Protein AF-A0A3A0AKN2-F1 (afdb_monomer_lite)

Radius of gyration: 31.68 Å; chains: 1; bounding box: 83×64×98 Å

Secondary structure (DSSP, 8-state):
--SSHHHHHHHHHHHHHHHHHHHHHHHHHHHTT--S-HHHHHHHHHHHHTS---HHHHHHHHHHHHHTT----HHHHHHHHHHT-SPPPHHHHHTHHHHHHHHHHHHHTTS--SHHHHHHHHHHHHHHH-TTS-HHHHHHHHHHHHHTT----HHHHHHHHHHHTTTSTT--HHHHHHHHHHHHHHHHHHHHHHTS-------------PPPPP------PPP-------------------

Foldseek 3Di:
DPDVVVVVVVVVVVVVVVVVLQVLLQVLCVLLVNPDRSVVLQVLLCVLLVHNQDSLLLSLLSVLCSLLVHRDHSNVSSQLSNLQDDDADPLCVVVVSLLSNLLSLQVVVVHRSYNVRSCVLLVLLCVLLDPVADSVLLSLLQVLCSSVVHDRHSNLSNVLCNVCRVVSVPDDSVVSNVSSVVVVVVVVVVVVVVPDPPPPPPPPDDDDDDDDDDDDDDDDDDDDDDDDDDDDDDDDDDDDDD

Sequence (242 aa):
MTTSDKHDEQTGQDRTARDALYEQLSIDLLNAGVMTPAAQFVAQVRAAAGFRAAPRQIATVVQELTRSAQPINAEAVARIVEGLRGYTSSRQRRNAEQWLSLGSALALRGLDGSPAGQRAFIGQARSIAGQHVSDAVLLSIALALSDLGRALDPDVVGELGKRIGRQAVGLEQDAVTELARAELRVIGRERASAGKPTKRSSSSARRKKVKPPPGPNFSTRKWRPGGRRRRPLVPRRTEDET

pLDDT: mean 79.96, std 18.3, range [39.31, 97.25]

Structure (mmCIF, N/CA/C/O backbone):
data_AF-A0A3A0AKN2-F1
#
_entry.id   AF-A0A3A0AKN2-F1
#
loop_
_atom_site.group_PDB
_atom_site.id
_atom_site.type_symbol
_atom_site.label_atom_id
_atom_site.label_alt_id
_atom_site.label_comp_id
_atom_site.label_asym_id
_atom_site.label_entity_id
_atom_site.label_seq_id
_atom_site.pdbx_PDB_ins_code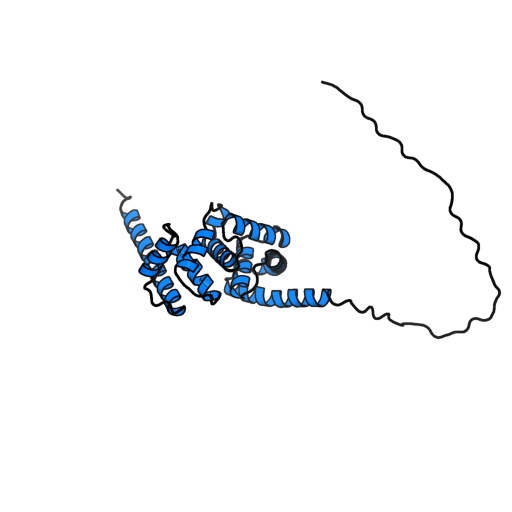
_atom_site.Cartn_x
_atom_site.Cartn_y
_atom_site.Cartn_z
_atom_site.occupancy
_atom_site.B_iso_or_equiv
_atom_site.auth_seq_id
_atom_site.auth_comp_id
_atom_site.auth_asym_id
_atom_site.auth_atom_id
_atom_site.pdbx_PDB_model_num
ATOM 1 N N . MET A 1 1 ? -1.776 36.461 -28.946 1.00 46.44 1 MET A N 1
ATOM 2 C CA . MET A 1 1 ? -0.544 35.645 -29.003 1.00 46.44 1 MET A CA 1
ATOM 3 C C . MET A 1 1 ? -0.056 35.415 -27.574 1.00 46.44 1 MET A C 1
ATOM 5 O O . MET A 1 1 ? 0.731 36.213 -27.104 1.00 46.44 1 MET A O 1
ATOM 9 N N . THR A 1 2 ? -0.575 34.411 -26.853 1.00 51.53 2 THR A N 1
ATOM 10 C CA . THR A 1 2 ? -0.151 34.074 -25.464 1.00 51.53 2 THR A CA 1
ATOM 11 C C . THR A 1 2 ? -0.490 32.616 -25.087 1.00 51.53 2 THR A C 1
ATOM 13 O O . THR A 1 2 ? -0.794 32.309 -23.937 1.00 51.53 2 THR A O 1
ATOM 16 N N . THR A 1 3 ? -0.482 31.690 -26.051 1.00 54.47 3 THR A N 1
ATOM 17 C CA . THR A 1 3 ? -0.766 30.259 -25.803 1.00 54.47 3 THR A CA 1
ATOM 18 C C . THR A 1 3 ? 0.438 29.334 -25.997 1.00 54.47 3 THR A C 1
ATOM 20 O O . THR A 1 3 ? 0.374 28.203 -25.531 1.00 54.47 3 THR A O 1
ATOM 23 N N . SER A 1 4 ? 1.539 29.788 -26.613 1.00 55.34 4 SER A N 1
ATOM 24 C CA . SER A 1 4 ? 2.730 28.944 -26.829 1.00 55.34 4 SER A CA 1
ATOM 25 C C . SER A 1 4 ? 3.597 28.755 -25.581 1.00 55.34 4 SER A C 1
ATOM 27 O O . SER A 1 4 ? 4.089 27.656 -25.376 1.00 55.34 4 SER A O 1
ATOM 29 N N . ASP A 1 5 ? 3.709 29.755 -24.702 1.00 55.88 5 ASP A N 1
ATOM 30 C CA . ASP A 1 5 ? 4.633 29.696 -23.549 1.00 55.88 5 ASP A CA 1
ATOM 31 C C . ASP A 1 5 ? 4.228 28.656 -22.485 1.00 55.88 5 ASP A C 1
ATOM 33 O O . ASP A 1 5 ? 5.061 27.977 -21.892 1.00 55.88 5 ASP A O 1
ATOM 37 N N . LYS A 1 6 ? 2.919 28.453 -22.279 1.00 55.53 6 LYS A N 1
ATOM 38 C CA . LYS A 1 6 ? 2.416 27.507 -21.264 1.00 55.53 6 LYS A CA 1
ATOM 39 C C . LYS A 1 6 ? 2.644 26.038 -21.633 1.00 55.53 6 LYS A C 1
ATOM 41 O O . LYS A 1 6 ? 2.695 25.192 -20.745 1.00 55.53 6 LYS A O 1
ATOM 46 N N . HIS A 1 7 ? 2.756 25.718 -22.923 1.00 55.94 7 HIS A N 1
ATOM 47 C CA . HIS A 1 7 ? 2.977 24.340 -23.371 1.00 55.94 7 HIS A CA 1
ATOM 48 C C . HIS A 1 7 ? 4.432 23.887 -23.173 1.00 55.94 7 HIS A C 1
ATOM 50 O O . HIS A 1 7 ? 4.668 22.714 -22.865 1.00 55.94 7 HIS A O 1
ATOM 56 N N . ASP A 1 8 ? 5.393 24.805 -23.270 1.00 58.19 8 ASP A N 1
ATOM 57 C CA . ASP A 1 8 ? 6.814 24.498 -23.087 1.00 58.19 8 ASP A CA 1
ATOM 58 C C . ASP A 1 8 ? 7.192 24.387 -21.596 1.00 58.19 8 ASP A C 1
ATOM 60 O O . ASP A 1 8 ? 7.926 23.474 -21.210 1.00 58.19 8 ASP A O 1
ATOM 64 N N . GLU A 1 9 ? 6.597 25.201 -20.715 1.00 60.88 9 GLU A N 1
ATOM 65 C CA . GLU A 1 9 ? 6.775 25.048 -19.259 1.00 60.88 9 GLU A CA 1
ATOM 66 C C . GLU A 1 9 ? 6.202 23.725 -18.731 1.00 60.88 9 GLU A C 1
ATOM 68 O O . GLU A 1 9 ? 6.835 23.035 -17.926 1.00 60.88 9 GLU A O 1
ATOM 73 N N . GLN A 1 10 ? 5.019 23.328 -19.208 1.00 60.56 10 GLN A N 1
ATOM 74 C CA . GLN A 1 10 ? 4.350 22.118 -18.731 1.00 60.56 10 GLN A CA 1
ATOM 75 C C . GLN A 1 10 ? 5.061 20.839 -19.203 1.00 60.56 10 GLN A C 1
ATOM 77 O O . GLN A 1 10 ? 5.167 19.868 -18.453 1.00 60.56 10 GLN A O 1
ATOM 82 N N . THR A 1 11 ? 5.643 20.853 -20.407 1.00 65.44 11 THR A N 1
ATOM 83 C CA . THR A 1 11 ? 6.472 19.740 -20.898 1.00 65.44 11 THR A CA 1
ATOM 84 C C . THR A 1 11 ? 7.830 19.651 -20.198 1.00 65.44 11 THR A C 1
ATOM 86 O O . THR A 1 11 ? 8.354 18.544 -20.043 1.00 65.44 11 THR A O 1
ATOM 89 N N . GLY A 1 12 ? 8.387 20.770 -19.726 1.00 66.38 12 GLY A N 1
ATOM 90 C CA . GLY A 1 12 ? 9.572 20.789 -18.864 1.00 66.38 12 GLY A CA 1
ATOM 91 C C . GLY A 1 12 ? 9.314 20.172 -17.484 1.00 66.38 12 GLY A C 1
ATOM 92 O O . GLY A 1 12 ? 10.079 19.313 -17.043 1.00 66.38 12 GLY A O 1
ATOM 93 N N . GLN A 1 13 ? 8.203 20.541 -16.838 1.00 68.19 13 GLN A N 1
ATOM 94 C CA . GLN A 1 13 ? 7.800 20.010 -15.525 1.00 68.19 13 GLN A CA 1
ATOM 95 C C . GLN A 1 13 ? 7.470 18.509 -15.557 1.00 68.19 13 GLN A C 1
ATOM 97 O O . GLN A 1 13 ? 7.831 17.761 -14.648 1.00 68.19 13 GLN A O 1
ATOM 102 N N . ASP A 1 14 ? 6.828 18.034 -16.626 1.00 74.06 14 ASP A N 1
ATOM 103 C CA . ASP A 1 14 ? 6.522 16.609 -16.781 1.00 74.06 14 ASP A CA 1
ATOM 104 C C . ASP A 1 14 ? 7.783 15.757 -16.996 1.00 74.06 14 ASP A C 1
ATOM 106 O O . ASP A 1 14 ? 7.827 14.592 -16.584 1.00 74.06 14 ASP A O 1
ATOM 110 N N . ARG A 1 15 ? 8.825 16.323 -17.622 1.00 78.00 15 ARG A N 1
ATOM 111 C CA . ARG A 1 15 ? 10.126 15.655 -17.781 1.00 78.00 15 ARG A CA 1
ATOM 112 C C . ARG A 1 15 ? 10.862 15.555 -16.453 1.00 78.00 15 ARG A C 1
ATOM 114 O O . ARG A 1 15 ? 11.238 14.450 -16.082 1.00 78.00 15 ARG A O 1
ATOM 121 N N . THR A 1 16 ? 10.973 16.647 -15.699 1.00 83.56 16 THR A N 1
ATOM 122 C CA . THR A 1 16 ? 11.652 16.628 -14.392 1.00 83.56 16 THR A CA 1
ATOM 123 C C . THR A 1 16 ? 10.964 15.688 -13.403 1.00 83.56 16 THR A C 1
ATOM 125 O O . THR A 1 16 ? 11.632 14.892 -12.747 1.00 83.56 16 THR A O 1
ATOM 128 N N . ALA A 1 17 ? 9.628 15.685 -13.354 1.00 82.81 17 ALA A N 1
ATOM 129 C CA . ALA A 1 17 ? 8.871 14.759 -12.510 1.00 82.81 17 ALA A CA 1
ATOM 130 C C . ALA A 1 17 ? 9.050 13.290 -12.930 1.00 82.81 17 ALA A C 1
ATOM 132 O O . ALA A 1 17 ? 9.028 12.382 -12.095 1.00 82.81 17 ALA A O 1
ATOM 133 N N . ARG A 1 18 ? 9.202 13.033 -14.233 1.00 84.94 18 ARG A N 1
ATOM 134 C CA . ARG A 1 18 ? 9.475 11.693 -14.751 1.00 84.94 18 ARG A CA 1
ATOM 135 C C . ARG A 1 18 ? 10.894 11.248 -14.416 1.00 84.94 18 ARG A C 1
ATOM 137 O O . ARG A 1 18 ? 11.056 10.105 -14.002 1.00 84.94 18 ARG A O 1
ATOM 144 N N . ASP A 1 19 ? 11.883 12.111 -14.584 1.00 88.69 19 ASP A N 1
ATOM 145 C CA . ASP A 1 19 ? 13.284 11.785 -14.320 1.00 88.69 19 ASP A CA 1
ATOM 146 C C . ASP A 1 19 ? 13.504 11.508 -12.830 1.00 88.69 19 ASP A C 1
ATOM 148 O O . ASP A 1 19 ? 14.040 10.453 -12.493 1.00 88.69 19 ASP A O 1
ATOM 152 N N . ALA A 1 20 ? 12.935 12.338 -11.949 1.00 90.06 20 ALA A N 1
ATOM 153 C CA . ALA A 1 20 ? 12.931 12.104 -10.503 1.00 90.06 20 ALA A CA 1
ATOM 154 C C . ALA A 1 20 ? 12.294 10.754 -10.124 1.00 90.06 20 ALA A C 1
ATOM 156 O O . ALA A 1 20 ? 12.766 10.055 -9.230 1.00 90.06 20 ALA A O 1
ATOM 157 N N . LEU A 1 21 ? 11.237 10.337 -10.832 1.00 91.00 21 LEU A N 1
ATOM 158 C CA . LEU A 1 21 ? 10.614 9.032 -10.608 1.00 91.00 21 LEU A CA 1
ATOM 159 C C . LEU A 1 21 ? 11.540 7.878 -10.998 1.00 91.00 21 LEU A C 1
ATOM 161 O O . LEU A 1 21 ? 11.619 6.894 -10.265 1.00 91.00 21 LEU A O 1
ATOM 165 N N . TYR A 1 22 ? 12.209 7.958 -12.151 1.00 92.75 22 TYR A N 1
ATOM 166 C CA . TYR A 1 22 ? 13.149 6.913 -12.571 1.00 92.75 22 TYR A CA 1
ATOM 167 C C . TYR A 1 22 ? 14.402 6.884 -11.694 1.00 92.75 22 TYR A C 1
ATOM 169 O O . TYR A 1 22 ? 14.934 5.800 -11.458 1.00 92.75 22 TYR A O 1
ATOM 177 N N . GLU A 1 23 ? 14.848 8.033 -11.195 1.00 93.12 23 GLU A N 1
ATOM 178 C CA . GLU A 1 23 ? 15.924 8.132 -10.212 1.00 93.12 23 GLU A CA 1
ATOM 179 C C . GLU A 1 23 ? 15.532 7.432 -8.907 1.00 93.12 23 GLU A C 1
ATOM 181 O O . GLU A 1 23 ? 16.210 6.490 -8.498 1.00 93.12 23 GLU A O 1
ATOM 186 N N . GLN A 1 24 ? 14.379 7.782 -8.324 1.00 91.81 24 GLN A N 1
ATOM 187 C CA . GLN A 1 24 ? 13.881 7.130 -7.111 1.00 91.81 24 GLN A CA 1
ATOM 188 C C . GLN A 1 24 ? 13.688 5.624 -7.312 1.00 91.81 24 GLN A C 1
ATOM 190 O O . GLN A 1 24 ? 14.119 4.827 -6.484 1.00 91.81 24 GLN A O 1
ATOM 195 N N . LEU A 1 25 ? 13.100 5.212 -8.440 1.00 92.94 25 LEU A N 1
ATOM 196 C CA . LEU A 1 25 ? 12.937 3.797 -8.768 1.00 92.94 25 LEU A CA 1
ATOM 197 C C . LEU A 1 25 ? 14.291 3.085 -8.890 1.00 92.94 25 LEU A C 1
ATOM 199 O O . LEU A 1 25 ? 14.406 1.931 -8.494 1.00 92.94 25 LEU A O 1
ATOM 203 N N . SER A 1 26 ? 15.316 3.752 -9.423 1.00 93.69 26 SER A N 1
ATOM 204 C CA . SER A 1 26 ? 16.667 3.185 -9.497 1.00 93.69 26 SER A CA 1
ATOM 205 C C . SER A 1 26 ? 17.251 2.975 -8.101 1.00 93.69 26 SER A C 1
ATOM 207 O O . SER A 1 26 ? 17.797 1.908 -7.837 1.00 93.69 26 SER A O 1
ATOM 209 N N . ILE A 1 27 ? 17.088 3.948 -7.198 1.00 92.44 27 ILE A N 1
ATOM 210 C CA . ILE A 1 27 ? 17.511 3.836 -5.794 1.00 92.44 27 ILE A CA 1
ATOM 211 C C . ILE A 1 27 ? 16.784 2.670 -5.110 1.00 92.44 27 ILE A C 1
ATOM 213 O O . ILE A 1 27 ? 17.428 1.822 -4.494 1.00 92.44 27 ILE A O 1
ATOM 217 N N . ASP A 1 28 ? 15.461 2.582 -5.264 1.00 90.44 28 ASP A N 1
ATOM 218 C CA . ASP A 1 28 ? 14.641 1.532 -4.653 1.00 90.44 28 ASP A CA 1
ATOM 219 C C . ASP A 1 28 ? 15.038 0.132 -5.162 1.00 90.44 28 ASP A C 1
ATOM 221 O O . ASP A 1 28 ? 15.156 -0.806 -4.372 1.00 90.44 28 ASP A O 1
ATOM 225 N N . LEU A 1 29 ? 15.302 -0.010 -6.467 1.00 93.38 29 LEU A N 1
ATOM 226 C CA . LEU A 1 29 ? 15.768 -1.262 -7.072 1.00 93.38 29 LEU A CA 1
ATOM 227 C C . LEU A 1 29 ? 17.162 -1.658 -6.573 1.00 93.38 29 LEU A C 1
ATOM 229 O O . LEU A 1 29 ? 17.365 -2.817 -6.211 1.00 93.38 29 LEU A O 1
ATOM 233 N N . LEU A 1 30 ? 18.102 -0.712 -6.500 1.00 92.31 30 LEU A N 1
ATOM 234 C CA . LEU A 1 30 ? 19.450 -0.967 -5.986 1.00 92.31 30 LEU A CA 1
ATOM 235 C C . LEU A 1 30 ? 19.424 -1.386 -4.513 1.00 92.31 30 LEU A C 1
ATOM 237 O O . LEU A 1 30 ? 20.076 -2.365 -4.151 1.00 92.31 30 LEU A O 1
ATOM 241 N N . ASN A 1 31 ? 18.623 -0.708 -3.687 1.00 89.25 31 ASN A N 1
ATOM 242 C CA . ASN A 1 31 ? 18.423 -1.062 -2.279 1.00 89.25 31 ASN A CA 1
ATOM 243 C C . ASN A 1 31 ? 17.812 -2.460 -2.114 1.00 89.25 31 ASN A C 1
ATOM 245 O O . ASN A 1 31 ? 18.107 -3.156 -1.145 1.00 89.25 31 ASN A O 1
ATOM 249 N N . ALA A 1 32 ? 16.997 -2.894 -3.077 1.00 86.81 32 ALA A N 1
ATOM 250 C CA . ALA A 1 32 ? 16.444 -4.242 -3.135 1.00 86.81 32 ALA A CA 1
ATOM 251 C C . ALA A 1 32 ? 17.387 -5.283 -3.778 1.00 86.81 32 ALA A C 1
ATOM 253 O O . ALA A 1 32 ? 16.993 -6.435 -3.963 1.00 86.81 32 ALA A O 1
ATOM 254 N N . GLY A 1 33 ? 18.619 -4.905 -4.141 1.00 89.75 33 GLY A N 1
ATOM 255 C CA . GLY A 1 33 ? 19.603 -5.792 -4.770 1.00 89.75 33 GLY A CA 1
ATOM 256 C C . GLY A 1 33 ? 19.370 -6.054 -6.263 1.00 89.75 33 GLY A C 1
ATOM 257 O O . GLY A 1 33 ? 20.022 -6.919 -6.849 1.00 89.75 33 GLY A O 1
ATOM 258 N N . VAL A 1 34 ? 18.467 -5.314 -6.910 1.00 91.38 34 VAL A N 1
ATOM 259 C CA . VAL A 1 34 ? 18.187 -5.418 -8.345 1.00 91.38 34 VAL A CA 1
ATOM 260 C C . VAL A 1 34 ? 19.118 -4.481 -9.115 1.00 91.38 34 VAL A C 1
ATOM 262 O O . VAL A 1 34 ? 18.938 -3.269 -9.130 1.00 91.38 34 VAL A O 1
ATOM 265 N N . MET A 1 35 ? 20.104 -5.048 -9.813 1.00 91.88 35 MET A N 1
ATOM 266 C CA . MET A 1 35 ? 21.115 -4.288 -10.574 1.00 91.88 35 MET A CA 1
ATOM 267 C C . MET A 1 35 ? 20.638 -3.826 -11.965 1.00 91.88 35 MET A C 1
ATOM 269 O O . MET A 1 35 ? 21.419 -3.314 -12.765 1.00 91.88 35 MET A O 1
ATOM 273 N N . THR A 1 36 ? 19.364 -4.045 -12.297 1.00 92.31 36 THR A N 1
ATOM 274 C CA . THR A 1 36 ? 18.808 -3.668 -13.603 1.00 92.31 36 THR A CA 1
ATOM 275 C C . THR A 1 36 ? 18.480 -2.172 -13.617 1.00 92.31 36 THR A C 1
ATOM 277 O O . THR A 1 36 ? 17.771 -1.716 -12.720 1.00 92.31 36 THR A O 1
ATOM 280 N N . PRO A 1 37 ? 18.904 -1.404 -14.638 1.00 94.62 37 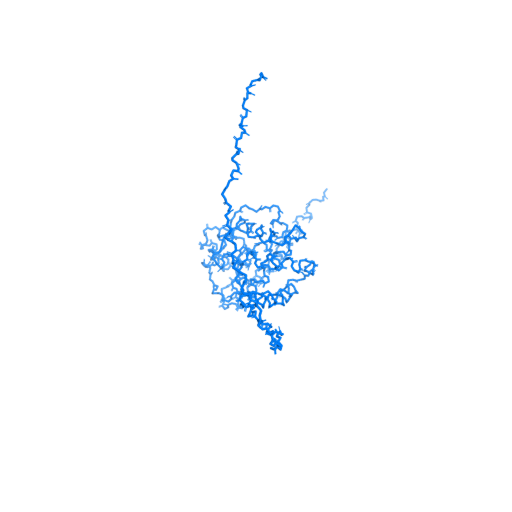PRO A N 1
ATOM 281 C CA . PRO A 1 37 ? 18.516 -0.002 -14.775 1.00 94.62 37 PRO A CA 1
ATOM 282 C C . PRO A 1 37 ? 16.991 0.176 -14.764 1.00 94.62 37 PRO A C 1
ATOM 284 O O . PRO A 1 37 ? 16.272 -0.585 -15.418 1.00 94.62 37 PRO A O 1
ATOM 287 N N . ALA A 1 38 ? 16.478 1.215 -14.096 1.00 94.31 38 ALA A N 1
ATOM 288 C CA . ALA A 1 38 ? 15.034 1.399 -13.905 1.00 94.31 38 ALA A CA 1
ATOM 289 C C . ALA A 1 38 ? 14.231 1.419 -15.217 1.00 94.31 38 ALA A C 1
ATOM 291 O O . ALA A 1 38 ? 13.149 0.836 -15.297 1.00 94.31 38 ALA A O 1
ATOM 292 N N . ALA A 1 39 ? 14.763 2.034 -16.279 1.00 94.06 39 ALA A N 1
ATOM 293 C CA . ALA A 1 39 ? 14.117 2.040 -17.593 1.00 94.06 39 ALA A CA 1
ATOM 294 C C . ALA A 1 39 ? 13.961 0.625 -18.182 1.00 94.06 39 ALA A C 1
ATOM 296 O O . ALA A 1 39 ? 12.905 0.293 -18.729 1.00 94.06 39 ALA A O 1
ATOM 297 N N . GLN A 1 40 ? 14.987 -0.215 -18.033 1.00 96.19 40 GLN A N 1
ATOM 298 C CA . GLN A 1 40 ? 14.970 -1.603 -18.488 1.00 96.19 40 GLN A CA 1
ATOM 299 C C . GLN A 1 40 ? 14.029 -2.450 -17.627 1.00 96.19 40 GLN A C 1
ATOM 301 O O . GLN A 1 40 ? 13.242 -3.222 -18.172 1.00 96.19 40 GLN A O 1
ATOM 306 N N . PHE A 1 41 ? 14.029 -2.250 -16.308 1.00 96.44 41 PHE A N 1
ATOM 307 C CA . PHE A 1 41 ? 13.103 -2.930 -15.404 1.00 96.44 41 PHE A CA 1
ATOM 308 C C . PHE A 1 41 ? 11.639 -2.601 -15.736 1.00 96.44 41 PHE A C 1
ATOM 310 O O . PHE A 1 41 ? 10.810 -3.496 -15.882 1.00 96.44 41 PHE A O 1
ATOM 317 N N . VAL A 1 42 ? 11.314 -1.324 -15.969 1.00 95.88 42 VAL A N 1
ATOM 318 C CA . VAL A 1 42 ? 9.972 -0.902 -16.411 1.00 95.88 42 VAL A CA 1
ATOM 319 C C . VAL A 1 42 ? 9.577 -1.566 -17.734 1.00 95.88 42 VAL A C 1
ATOM 321 O O . VAL A 1 42 ? 8.416 -1.944 -17.906 1.00 95.88 42 VAL A O 1
ATOM 324 N N . ALA A 1 43 ? 10.512 -1.716 -18.676 1.00 95.94 43 ALA A N 1
ATOM 325 C CA . ALA A 1 43 ? 10.251 -2.414 -19.932 1.00 95.94 43 ALA A CA 1
ATOM 326 C C . ALA A 1 43 ? 9.965 -3.909 -19.709 1.00 95.94 43 ALA A C 1
ATOM 328 O O . ALA A 1 43 ? 9.000 -4.425 -20.271 1.00 95.94 43 ALA A O 1
ATOM 329 N N . GLN A 1 44 ? 10.733 -4.575 -18.842 1.00 97.25 44 GLN A N 1
ATOM 330 C CA . GLN A 1 44 ? 10.511 -5.976 -18.468 1.00 97.25 44 GLN A CA 1
ATOM 331 C C . GLN A 1 44 ? 9.150 -6.178 -17.795 1.00 97.25 44 GLN A C 1
ATOM 333 O O . GLN A 1 44 ? 8.416 -7.087 -18.171 1.00 97.25 44 GLN A O 1
ATOM 338 N N . VAL A 1 45 ? 8.767 -5.299 -16.863 1.00 96.94 45 VAL A N 1
ATOM 339 C CA . VAL A 1 45 ? 7.449 -5.351 -16.208 1.00 96.94 45 VAL A CA 1
ATOM 340 C C . VAL A 1 45 ? 6.323 -5.212 -17.230 1.00 96.94 45 VAL A C 1
ATOM 342 O O . VAL A 1 45 ? 5.354 -5.960 -17.183 1.00 96.94 45 VAL A O 1
ATOM 345 N N . ARG A 1 46 ? 6.440 -4.283 -18.187 1.00 96.56 46 ARG A N 1
ATOM 346 C CA . ARG A 1 46 ? 5.433 -4.111 -19.250 1.00 96.56 46 ARG A CA 1
ATOM 347 C C . ARG A 1 46 ? 5.339 -5.321 -20.170 1.00 96.56 46 ARG A C 1
ATOM 349 O O . ARG A 1 46 ? 4.234 -5.684 -20.563 1.00 96.56 46 ARG A O 1
ATOM 356 N N . ALA A 1 47 ? 6.478 -5.919 -20.510 1.00 96.62 47 ALA A N 1
ATOM 357 C CA . ALA A 1 47 ? 6.521 -7.137 -21.307 1.00 96.62 47 ALA A CA 1
ATOM 358 C C . ALA A 1 47 ? 5.838 -8.298 -20.570 1.00 96.62 47 ALA A C 1
ATOM 360 O O . ALA A 1 47 ? 4.968 -8.943 -21.144 1.00 96.62 47 ALA A O 1
ATOM 361 N N . ALA A 1 48 ? 6.157 -8.498 -19.288 1.00 96.75 48 ALA A N 1
ATOM 362 C CA . ALA A 1 48 ? 5.552 -9.536 -18.455 1.00 96.75 48 ALA A CA 1
ATOM 363 C C . ALA A 1 48 ? 4.047 -9.312 -18.222 1.00 96.75 48 ALA A C 1
ATOM 365 O O . ALA A 1 48 ? 3.273 -10.261 -18.230 1.00 96.75 48 ALA A O 1
ATOM 366 N N . ALA A 1 49 ? 3.621 -8.059 -18.050 1.00 93.62 49 ALA A N 1
ATOM 367 C CA . ALA A 1 49 ? 2.219 -7.712 -17.832 1.00 93.62 49 ALA A CA 1
ATOM 368 C C . ALA A 1 49 ? 1.364 -7.789 -19.111 1.00 93.62 49 ALA A C 1
ATOM 370 O O . ALA A 1 49 ? 0.140 -7.813 -19.029 1.00 93.62 49 ALA A O 1
ATOM 371 N N . GLY A 1 50 ? 1.974 -7.744 -20.300 1.00 94.88 50 GLY A N 1
ATOM 372 C CA . GLY A 1 50 ? 1.250 -7.693 -21.575 1.00 94.88 50 GLY A CA 1
ATOM 373 C C . GLY A 1 50 ? 0.531 -6.362 -21.848 1.00 94.88 50 GLY A C 1
ATOM 374 O O . GLY A 1 50 ? -0.266 -6.265 -22.780 1.00 94.88 50 GLY A O 1
ATOM 375 N N . PHE A 1 51 ? 0.791 -5.314 -21.059 1.00 92.88 51 PHE A N 1
ATOM 376 C CA . PHE A 1 51 ? 0.233 -3.976 -21.270 1.00 92.88 51 PHE A CA 1
ATOM 377 C C . PHE A 1 51 ? 1.174 -2.866 -20.794 1.00 92.88 51 PHE A C 1
ATOM 379 O O . PHE A 1 51 ? 2.137 -3.065 -20.051 1.00 92.88 51 PHE A O 1
ATOM 386 N N . ARG A 1 52 ? 0.873 -1.631 -21.207 1.00 93.31 52 ARG A N 1
ATOM 387 C CA . ARG A 1 52 ? 1.671 -0.450 -20.863 1.00 93.31 52 ARG A CA 1
ATOM 388 C C . ARG A 1 52 ? 1.348 0.069 -19.457 1.00 93.31 52 ARG A C 1
ATOM 390 O O . ARG A 1 52 ? 0.670 1.080 -19.306 1.00 93.31 52 ARG A O 1
ATOM 397 N N . ALA A 1 53 ? 1.874 -0.600 -18.434 1.00 91.12 53 ALA A N 1
ATOM 398 C CA . ALA A 1 53 ? 1.828 -0.127 -17.051 1.00 91.12 53 ALA A CA 1
ATOM 399 C C . ALA A 1 53 ? 2.472 1.267 -16.889 1.00 91.12 53 ALA A C 1
ATOM 401 O O . ALA A 1 53 ? 3.515 1.576 -17.497 1.00 91.12 53 ALA A O 1
ATOM 402 N N . ALA A 1 54 ? 1.852 2.117 -16.065 1.00 90.31 54 ALA A N 1
ATOM 403 C CA . ALA A 1 54 ? 2.375 3.446 -15.770 1.00 90.31 54 ALA A CA 1
ATOM 404 C C . ALA A 1 54 ? 3.603 3.341 -14.843 1.00 90.31 54 ALA A C 1
ATOM 406 O O . ALA A 1 54 ? 3.543 2.599 -13.864 1.00 90.31 54 ALA A O 1
ATOM 407 N N . PRO A 1 55 ? 4.695 4.100 -15.078 1.00 90.88 55 PRO A N 1
ATOM 408 C CA . PRO A 1 55 ? 5.886 4.043 -14.222 1.00 90.88 55 PRO A CA 1
ATOM 409 C C . PRO A 1 55 ? 5.584 4.312 -12.743 1.00 90.88 55 PRO A C 1
ATOM 411 O O . PRO A 1 55 ? 6.139 3.644 -11.884 1.00 90.88 55 PRO A O 1
ATOM 414 N N . ARG A 1 56 ? 4.637 5.218 -12.454 1.00 91.06 56 ARG A N 1
ATOM 415 C CA . ARG A 1 56 ? 4.153 5.488 -11.089 1.00 91.06 56 ARG A CA 1
ATOM 416 C C . ARG A 1 56 ? 3.583 4.242 -10.410 1.00 91.06 56 ARG A C 1
ATOM 418 O O . ARG A 1 56 ? 3.914 3.980 -9.267 1.00 91.06 56 ARG A O 1
ATOM 425 N N . GLN A 1 57 ? 2.791 3.442 -11.128 1.00 92.50 57 GLN A N 1
ATOM 426 C CA . GLN A 1 57 ? 2.240 2.189 -10.596 1.00 92.50 57 GLN A CA 1
ATOM 427 C C . GLN A 1 57 ? 3.338 1.182 -10.269 1.00 92.50 57 GLN A C 1
ATOM 429 O O . GLN A 1 57 ? 3.313 0.567 -9.210 1.00 92.50 57 GLN A O 1
ATOM 434 N N . ILE A 1 58 ? 4.317 1.057 -11.164 1.00 94.75 58 ILE A N 1
ATOM 435 C CA . ILE A 1 58 ? 5.467 0.169 -10.978 1.00 94.75 58 ILE A CA 1
ATOM 436 C C . ILE A 1 58 ? 6.273 0.602 -9.751 1.00 94.75 58 ILE A C 1
ATOM 438 O O . ILE A 1 58 ? 6.568 -0.234 -8.905 1.00 94.75 58 ILE A O 1
ATOM 442 N N . ALA A 1 59 ? 6.571 1.898 -9.625 1.00 93.69 59 ALA A N 1
ATOM 443 C CA . ALA A 1 59 ? 7.315 2.439 -8.492 1.00 93.69 59 ALA A CA 1
ATOM 444 C C . ALA A 1 59 ? 6.608 2.172 -7.157 1.00 93.69 59 ALA A C 1
ATOM 446 O O . ALA A 1 59 ? 7.229 1.651 -6.237 1.00 93.69 59 ALA A O 1
ATOM 447 N N . THR A 1 60 ? 5.298 2.420 -7.068 1.00 93.06 60 THR A N 1
ATOM 448 C CA . THR A 1 60 ? 4.533 2.128 -5.846 1.00 93.06 60 THR A CA 1
ATOM 449 C C . THR A 1 60 ? 4.562 0.642 -5.481 1.00 93.06 60 THR A C 1
ATOM 451 O O . THR A 1 60 ? 4.707 0.302 -4.312 1.00 93.06 60 THR A O 1
ATOM 454 N N . VAL A 1 61 ? 4.451 -0.261 -6.460 1.00 95.12 61 VAL A N 1
ATOM 455 C CA . VAL A 1 61 ? 4.528 -1.709 -6.198 1.00 95.12 61 VAL A CA 1
ATOM 456 C C . VAL A 1 61 ? 5.923 -2.122 -5.729 1.00 95.12 61 VAL A C 1
ATOM 458 O O . VAL A 1 61 ? 6.034 -2.906 -4.790 1.00 95.12 61 VAL A O 1
ATOM 461 N N . VAL A 1 62 ? 6.979 -1.588 -6.349 1.00 94.81 62 VAL A N 1
ATOM 462 C CA . VAL A 1 62 ? 8.367 -1.837 -5.930 1.00 94.81 62 VAL A CA 1
ATOM 463 C C . VAL A 1 62 ? 8.580 -1.373 -4.492 1.00 94.81 62 VAL A C 1
ATOM 465 O O . VAL A 1 62 ? 9.094 -2.143 -3.692 1.00 94.81 62 VAL A O 1
ATOM 468 N N . GLN A 1 63 ? 8.106 -0.181 -4.126 1.00 91.25 63 GLN A N 1
ATOM 469 C CA . GLN A 1 63 ? 8.206 0.322 -2.754 1.00 91.25 63 GLN A CA 1
ATOM 470 C C . GLN A 1 63 ? 7.513 -0.594 -1.740 1.00 91.25 63 GLN A C 1
ATOM 472 O O . GLN A 1 63 ? 8.096 -0.911 -0.705 1.00 91.25 63 GLN A O 1
ATOM 477 N N . GLU A 1 64 ? 6.301 -1.069 -2.034 1.00 90.50 64 GLU A N 1
ATOM 478 C CA . GLU A 1 64 ? 5.587 -1.984 -1.134 1.00 90.50 64 GLU A CA 1
ATOM 479 C C . GLU A 1 64 ? 6.259 -3.368 -1.041 1.00 90.50 64 GLU A C 1
ATOM 481 O O . GLU A 1 64 ? 6.299 -3.968 0.037 1.00 90.50 64 GLU A O 1
ATOM 486 N N . LEU A 1 65 ? 6.850 -3.873 -2.131 1.00 91.50 65 LEU A N 1
ATOM 487 C CA . LEU A 1 65 ? 7.667 -5.093 -2.100 1.00 91.50 65 LEU A CA 1
ATOM 488 C C . LEU A 1 65 ? 8.923 -4.910 -1.237 1.00 91.50 65 LEU A C 1
ATOM 490 O O . LEU A 1 65 ? 9.208 -5.763 -0.396 1.00 91.50 65 LEU A O 1
ATOM 494 N N . THR A 1 66 ? 9.626 -3.782 -1.384 1.00 90.12 66 THR A N 1
ATOM 495 C CA . THR A 1 66 ? 10.798 -3.442 -0.565 1.00 90.12 66 THR A CA 1
ATOM 496 C C . THR A 1 66 ? 10.428 -3.379 0.916 1.00 90.12 66 THR A C 1
ATOM 498 O O . THR A 1 66 ? 11.084 -4.013 1.740 1.00 90.12 66 THR A O 1
ATOM 501 N N . ARG A 1 67 ? 9.341 -2.678 1.271 1.00 85.75 67 ARG A N 1
ATOM 502 C CA . ARG A 1 67 ? 8.876 -2.568 2.668 1.00 85.75 67 ARG A CA 1
ATOM 503 C C . ARG A 1 67 ? 8.465 -3.909 3.265 1.00 85.75 67 ARG A C 1
ATOM 505 O O . ARG A 1 67 ? 8.712 -4.158 4.440 1.00 85.75 67 ARG A O 1
ATOM 512 N N . SER A 1 68 ? 7.853 -4.777 2.464 1.00 84.88 68 SER A N 1
ATOM 513 C CA . SER A 1 68 ? 7.450 -6.121 2.894 1.00 84.88 68 SER A CA 1
ATOM 514 C C . SER A 1 68 ? 8.581 -7.156 2.838 1.00 84.88 68 SER A C 1
ATOM 516 O O . SER A 1 68 ? 8.333 -8.326 3.131 1.00 84.88 68 SER A O 1
ATOM 518 N N . ALA A 1 69 ? 9.807 -6.738 2.492 1.00 86.69 69 ALA A N 1
ATOM 519 C CA . ALA A 1 69 ? 10.976 -7.599 2.308 1.00 86.69 69 ALA A CA 1
ATOM 520 C C . ALA A 1 69 ? 10.705 -8.790 1.366 1.00 86.69 69 ALA A C 1
ATOM 522 O O . ALA A 1 69 ? 11.240 -9.886 1.549 1.00 86.69 69 ALA A O 1
ATOM 523 N N . GLN A 1 70 ? 9.846 -8.583 0.364 1.00 87.50 70 GLN A N 1
ATOM 524 C CA . GLN A 1 70 ? 9.534 -9.585 -0.647 1.00 87.50 70 GLN A CA 1
ATOM 525 C C . GLN A 1 70 ? 10.475 -9.465 -1.852 1.00 87.50 70 GLN A C 1
ATOM 527 O O . GLN A 1 70 ? 10.934 -8.369 -2.181 1.00 87.50 70 GLN A O 1
ATOM 532 N N . PRO A 1 71 ? 10.767 -10.583 -2.541 1.00 88.12 71 PRO A N 1
ATOM 533 C CA . PRO A 1 71 ? 11.661 -10.571 -3.690 1.00 88.12 71 PRO A CA 1
ATOM 534 C C . PRO A 1 71 ? 11.095 -9.710 -4.824 1.00 88.12 71 PRO A C 1
ATOM 536 O O . PRO A 1 71 ? 9.946 -9.877 -5.241 1.00 88.12 71 PRO A O 1
ATOM 539 N N . ILE A 1 72 ? 11.934 -8.823 -5.360 1.00 93.50 72 ILE A N 1
ATOM 540 C CA . ILE A 1 72 ? 11.564 -7.920 -6.451 1.00 93.50 72 ILE A CA 1
ATOM 541 C C . ILE A 1 72 ? 12.013 -8.516 -7.779 1.00 93.50 72 ILE A C 1
ATOM 543 O O . ILE A 1 72 ? 13.202 -8.637 -8.061 1.00 93.50 72 ILE A O 1
ATOM 547 N N . ASN A 1 73 ? 11.044 -8.872 -8.618 1.00 94.19 73 ASN A N 1
ATOM 548 C CA . ASN A 1 73 ? 11.278 -9.237 -10.010 1.00 94.19 73 ASN A CA 1
ATOM 549 C C . ASN A 1 73 ? 10.134 -8.733 -10.900 1.00 94.19 73 ASN A C 1
ATOM 551 O O . ASN A 1 73 ? 9.054 -8.379 -10.418 1.00 94.19 73 ASN A O 1
ATOM 555 N N . ALA A 1 74 ? 10.382 -8.681 -12.210 1.00 94.88 74 ALA A N 1
ATOM 556 C CA . ALA A 1 74 ? 9.445 -8.094 -13.162 1.00 94.88 74 ALA A CA 1
ATOM 557 C C . ALA A 1 74 ? 8.085 -8.814 -13.197 1.00 94.88 74 ALA A C 1
ATOM 559 O O . ALA A 1 74 ? 7.055 -8.155 -13.316 1.00 94.88 74 ALA A O 1
ATOM 560 N N . GLU A 1 75 ? 8.062 -10.141 -13.047 1.00 95.06 75 GLU A N 1
ATOM 561 C CA . GLU A 1 75 ? 6.837 -10.950 -13.077 1.00 95.06 75 GLU A CA 1
ATOM 562 C C . GLU A 1 75 ? 5.965 -10.750 -11.831 1.00 95.06 75 GLU A C 1
ATOM 564 O O . GLU A 1 75 ? 4.742 -10.646 -11.924 1.00 95.06 75 GLU A O 1
ATOM 569 N N . ALA A 1 76 ? 6.575 -10.674 -10.647 1.00 93.62 76 ALA A N 1
ATOM 570 C CA . ALA A 1 76 ? 5.877 -10.387 -9.399 1.00 93.62 76 ALA A CA 1
ATOM 571 C C . ALA A 1 76 ? 5.253 -8.989 -9.440 1.00 93.62 76 ALA A C 1
ATOM 573 O O . ALA A 1 76 ? 4.065 -8.836 -9.150 1.00 93.62 76 ALA A O 1
ATOM 574 N N . VAL A 1 77 ? 6.023 -7.990 -9.884 1.00 96.12 77 VAL A N 1
ATOM 575 C CA . VAL A 1 77 ? 5.520 -6.624 -10.059 1.00 96.12 77 VAL A CA 1
ATOM 576 C C . VAL A 1 77 ? 4.395 -6.590 -11.096 1.00 96.12 77 VAL A C 1
ATOM 578 O O . VAL A 1 77 ? 3.356 -5.988 -10.838 1.00 96.12 77 VAL A O 1
ATOM 581 N N . ALA A 1 78 ? 4.553 -7.267 -12.237 1.00 96.38 78 ALA A N 1
ATOM 582 C CA . ALA A 1 78 ? 3.536 -7.329 -13.286 1.00 96.38 78 ALA A CA 1
ATOM 583 C C . ALA A 1 78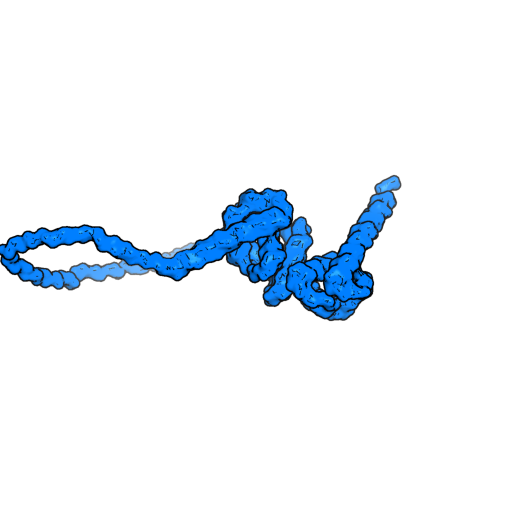 ? 2.200 -7.895 -12.781 1.00 96.38 78 ALA A C 1
ATOM 585 O O . ALA A 1 78 ? 1.163 -7.270 -13.004 1.00 96.38 78 ALA A O 1
ATOM 586 N N . ARG A 1 79 ? 2.225 -9.013 -12.040 1.00 94.62 79 ARG A N 1
ATOM 587 C CA . ARG A 1 79 ? 1.019 -9.621 -11.447 1.00 94.62 79 ARG A CA 1
ATOM 588 C C . ARG A 1 79 ? 0.296 -8.676 -10.492 1.00 94.62 79 ARG A C 1
ATOM 590 O O . ARG A 1 79 ? -0.927 -8.572 -10.533 1.00 94.62 79 ARG A O 1
ATOM 597 N N . ILE A 1 80 ? 1.041 -7.964 -9.647 1.00 95.44 80 ILE A N 1
ATOM 598 C CA . ILE A 1 80 ? 0.444 -6.997 -8.720 1.00 95.44 80 ILE A CA 1
ATOM 599 C C . ILE A 1 80 ? -0.177 -5.845 -9.507 1.00 95.44 80 ILE A C 1
ATOM 601 O O . ILE A 1 80 ? -1.344 -5.537 -9.295 1.00 95.44 80 ILE A O 1
ATOM 605 N N . VAL A 1 81 ? 0.560 -5.246 -10.450 1.00 95.19 81 VAL A N 1
ATOM 606 C CA . VAL A 1 81 ? 0.073 -4.120 -11.264 1.00 95.19 81 VAL A CA 1
ATOM 607 C C . VAL A 1 81 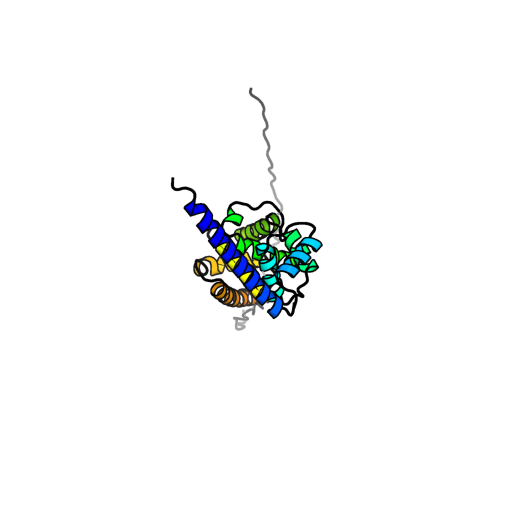? -1.171 -4.498 -12.076 1.00 95.19 81 VAL A C 1
ATOM 609 O O . VAL A 1 81 ? -2.067 -3.668 -12.239 1.00 95.19 81 VAL A O 1
ATOM 612 N N . GLU A 1 82 ? -1.264 -5.736 -12.561 1.00 93.75 82 GLU A N 1
ATOM 613 C CA . GLU A 1 82 ? -2.469 -6.256 -13.209 1.00 93.75 82 GLU A CA 1
ATOM 614 C C . GLU A 1 82 ? -3.678 -6.240 -12.261 1.00 93.75 82 GLU A C 1
ATOM 616 O O . GLU A 1 82 ? -4.741 -5.736 -12.634 1.00 93.75 82 GLU A O 1
ATOM 621 N N . GLY A 1 83 ? -3.493 -6.681 -11.014 1.00 91.25 83 GLY A N 1
ATOM 622 C CA . GLY A 1 83 ? -4.521 -6.646 -9.971 1.00 91.25 83 GLY A CA 1
ATOM 623 C C . GLY A 1 83 ? -4.994 -5.238 -9.586 1.00 91.25 83 GLY A C 1
ATOM 624 O O . GLY A 1 83 ? -6.089 -5.088 -9.054 1.00 91.25 83 GLY A O 1
ATOM 625 N N . LEU A 1 84 ? -4.225 -4.187 -9.896 1.00 93.19 84 LEU A N 1
ATOM 626 C CA . LEU A 1 84 ? -4.597 -2.788 -9.627 1.00 93.19 84 LEU A CA 1
ATOM 627 C C . LEU A 1 84 ? -5.483 -2.173 -10.721 1.00 93.19 84 LEU A C 1
ATOM 629 O O . LEU A 1 84 ? -5.899 -1.014 -10.608 1.00 93.19 84 LEU A O 1
ATOM 633 N N . ARG A 1 85 ? -5.755 -2.900 -11.809 1.00 90.12 85 ARG A N 1
ATOM 634 C CA . ARG A 1 85 ? -6.558 -2.386 -12.923 1.00 90.12 85 ARG A CA 1
ATOM 635 C C . ARG A 1 85 ? -8.035 -2.286 -12.545 1.00 90.12 85 ARG A C 1
ATOM 637 O O . ARG A 1 85 ? -8.577 -3.087 -11.794 1.00 90.12 85 ARG A O 1
ATOM 644 N N . GLY A 1 86 ? -8.711 -1.292 -13.117 1.00 89.00 86 GLY A N 1
ATOM 645 C CA . GLY A 1 86 ? -10.151 -1.107 -12.964 1.00 89.00 86 GLY A CA 1
ATOM 646 C C . GLY A 1 86 ? -10.565 0.359 -12.969 1.00 89.00 86 GLY A C 1
ATOM 647 O O . GLY A 1 86 ? -9.746 1.265 -13.137 1.00 89.00 86 GLY A O 1
ATOM 648 N N . TYR A 1 87 ? -11.862 0.596 -12.784 1.00 88.50 87 TYR A N 1
ATOM 649 C CA . TYR A 1 87 ? -12.416 1.945 -12.752 1.00 88.50 87 TYR A CA 1
ATOM 650 C C . TYR A 1 87 ? -12.170 2.624 -11.399 1.00 88.50 87 TYR A C 1
ATOM 652 O O . TYR A 1 87 ? -12.629 2.150 -10.358 1.00 88.50 87 TYR A O 1
ATOM 660 N N . THR A 1 88 ? -11.494 3.773 -11.422 1.00 89.25 88 THR A N 1
ATOM 661 C CA . THR A 1 88 ? -11.253 4.597 -10.233 1.00 89.25 88 THR A CA 1
ATOM 662 C C . THR A 1 88 ? -12.380 5.599 -10.012 1.00 89.25 88 THR A C 1
ATOM 664 O O . THR A 1 88 ? -12.735 6.389 -10.892 1.00 89.25 88 THR A O 1
ATOM 667 N N . SER A 1 89 ? -12.919 5.604 -8.794 1.00 88.44 89 SER A N 1
ATOM 668 C CA . SER A 1 89 ? -13.921 6.583 -8.365 1.00 88.44 89 SER A CA 1
ATOM 669 C C . SER A 1 89 ? -13.320 7.979 -8.152 1.00 88.44 89 SER A C 1
ATOM 671 O O . SER A 1 89 ? -12.122 8.128 -7.906 1.00 88.44 89 SER A O 1
ATOM 673 N N . SER A 1 90 ? -14.155 9.024 -8.132 1.00 88.56 90 SER A N 1
ATOM 674 C CA . SER A 1 90 ? -13.708 10.398 -7.834 1.00 88.56 90 SER A CA 1
ATOM 675 C C . SER A 1 90 ? -13.067 10.548 -6.447 1.00 88.56 90 SER A C 1
ATOM 677 O O . SER A 1 90 ? -12.278 11.461 -6.224 1.00 88.56 90 SER A O 1
ATOM 679 N N . ARG A 1 91 ? -13.394 9.669 -5.488 1.00 87.38 91 ARG A N 1
ATOM 680 C CA . ARG A 1 91 ? -12.727 9.629 -4.172 1.00 87.38 91 ARG A CA 1
ATOM 681 C C . ARG A 1 91 ? -11.303 9.093 -4.290 1.00 87.38 91 ARG A C 1
ATOM 683 O O . ARG A 1 91 ? -10.391 9.683 -3.726 1.00 87.38 91 ARG A O 1
ATOM 690 N N . GLN A 1 92 ? -11.116 8.039 -5.081 1.00 90.56 92 GLN A N 1
ATOM 691 C CA . GLN A 1 92 ? -9.798 7.463 -5.342 1.00 90.56 92 GLN A CA 1
ATOM 692 C C . GLN A 1 92 ? -8.882 8.424 -6.086 1.00 90.56 92 GLN A C 1
ATOM 694 O O . GLN A 1 92 ? -7.716 8.541 -5.742 1.00 90.56 92 GLN A O 1
ATOM 699 N N . ARG A 1 93 ? -9.420 9.186 -7.043 1.00 89.62 93 ARG A N 1
ATOM 700 C CA . ARG A 1 93 ? -8.634 10.179 -7.789 1.00 89.62 93 ARG A CA 1
ATOM 701 C C . ARG A 1 93 ? -8.095 11.317 -6.920 1.00 89.62 93 ARG A C 1
ATOM 703 O O . ARG A 1 93 ? -7.046 11.851 -7.246 1.00 89.62 93 ARG A O 1
ATOM 710 N N . ARG A 1 94 ? -8.787 11.675 -5.830 1.00 87.81 94 ARG A N 1
ATOM 711 C CA . ARG A 1 94 ? -8.337 12.730 -4.905 1.00 87.81 94 ARG A CA 1
ATOM 712 C C . ARG A 1 94 ? -7.085 12.337 -4.119 1.00 87.81 94 ARG A C 1
ATOM 714 O O . ARG A 1 94 ? -6.226 13.182 -3.930 1.00 87.81 94 ARG A O 1
ATOM 721 N N . ASN A 1 95 ? -6.967 11.063 -3.738 1.00 87.44 95 ASN A N 1
ATOM 722 C CA . ASN A 1 95 ? -5.837 10.534 -2.964 1.00 87.44 95 ASN A CA 1
ATOM 723 C C . ASN A 1 95 ? -5.143 9.388 -3.721 1.00 87.44 95 ASN A C 1
ATOM 725 O O . ASN A 1 95 ? -4.929 8.309 -3.167 1.00 87.44 95 ASN A O 1
ATOM 729 N N . ALA A 1 96 ? -4.874 9.584 -5.015 1.00 89.75 96 ALA A N 1
ATOM 730 C CA . ALA A 1 96 ? -4.530 8.498 -5.937 1.00 89.75 96 ALA A CA 1
ATOM 731 C C . ALA A 1 96 ? -3.355 7.631 -5.461 1.00 89.75 96 ALA A C 1
ATOM 733 O O . ALA A 1 96 ? -3.413 6.412 -5.595 1.00 89.75 96 ALA A O 1
ATOM 734 N N . GLU A 1 97 ? -2.333 8.244 -4.865 1.00 90.31 97 GLU A N 1
ATOM 735 C CA . GLU A 1 97 ? -1.139 7.549 -4.376 1.00 90.31 97 GLU A CA 1
ATOM 736 C C . GLU A 1 97 ? -1.446 6.645 -3.180 1.00 90.31 97 GLU A C 1
ATOM 738 O O . GLU A 1 97 ? -1.125 5.463 -3.214 1.00 90.31 97 GLU A O 1
ATOM 743 N N . GLN A 1 98 ? -2.167 7.146 -2.173 1.00 92.00 98 GLN A N 1
ATOM 744 C CA . GLN A 1 98 ? -2.547 6.355 -0.995 1.00 92.00 98 GLN A CA 1
ATOM 745 C C . GLN A 1 98 ? -3.418 5.150 -1.371 1.00 92.00 98 GLN A C 1
ATOM 747 O O . GLN A 1 98 ? -3.244 4.053 -0.844 1.00 92.00 98 GLN A O 1
ATOM 752 N N . TRP A 1 99 ? -4.354 5.344 -2.304 1.00 95.06 99 TRP A N 1
ATOM 753 C CA . TRP A 1 99 ? -5.196 4.260 -2.812 1.00 95.06 99 TRP A CA 1
ATOM 754 C C . TRP A 1 99 ? -4.396 3.229 -3.606 1.00 95.06 99 TRP A C 1
ATOM 756 O O . TRP A 1 99 ? -4.649 2.031 -3.483 1.00 95.06 99 TRP A O 1
ATOM 766 N N . LEU A 1 100 ? -3.424 3.681 -4.397 1.00 94.38 100 LEU A N 1
ATOM 767 C CA . LEU A 1 100 ? -2.533 2.806 -5.145 1.00 94.38 100 LEU A CA 1
ATOM 768 C C . LEU A 1 100 ? -1.637 1.986 -4.205 1.00 94.38 100 LEU A C 1
ATOM 770 O O . LEU A 1 100 ? -1.553 0.774 -4.379 1.00 94.38 100 LEU A O 1
ATOM 774 N N . SER A 1 101 ? -1.047 2.611 -3.181 1.00 94.44 101 SER A N 1
ATOM 775 C CA . SER A 1 101 ? -0.282 1.916 -2.139 1.00 94.44 101 SER A CA 1
ATOM 776 C C . SER A 1 101 ? -1.142 0.902 -1.390 1.00 94.44 101 SER A C 1
ATOM 778 O O . SER A 1 101 ? -0.717 -0.237 -1.216 1.00 94.44 101 SER A O 1
ATOM 780 N N . LEU A 1 102 ? -2.385 1.254 -1.030 1.00 95.50 102 LEU A N 1
ATOM 781 C CA . LEU A 1 102 ? -3.310 0.307 -0.404 1.00 95.50 102 LEU A CA 1
ATOM 782 C C . LEU A 1 102 ? -3.580 -0.886 -1.328 1.00 95.50 102 LEU A C 1
ATOM 784 O O . LEU A 1 102 ? -3.528 -2.027 -0.881 1.00 95.50 102 LEU A O 1
ATOM 788 N N . GLY A 1 103 ? -3.864 -0.636 -2.608 1.00 95.75 103 GLY A N 1
ATOM 789 C CA . GLY A 1 103 ? -4.098 -1.694 -3.589 1.00 95.75 103 GLY A CA 1
ATOM 790 C C . GLY A 1 103 ? -2.919 -2.657 -3.701 1.00 95.75 103 GLY A C 1
ATOM 791 O O . GLY A 1 103 ? -3.113 -3.870 -3.653 1.00 95.75 103 GLY A O 1
ATOM 792 N N . SER A 1 104 ? -1.700 -2.122 -3.786 1.00 95.38 104 SER A N 1
ATOM 793 C CA . SER A 1 104 ? -0.465 -2.911 -3.810 1.00 95.38 104 SER A CA 1
ATOM 794 C C . SER A 1 104 ? -0.306 -3.735 -2.531 1.00 95.38 104 SER A C 1
ATOM 796 O O . SER A 1 104 ? -0.072 -4.940 -2.594 1.00 95.38 104 SER A O 1
ATOM 798 N N . ALA A 1 105 ? -0.516 -3.116 -1.369 1.00 94.50 105 ALA A N 1
ATOM 799 C CA . ALA A 1 105 ? -0.422 -3.768 -0.069 1.00 94.50 105 ALA A CA 1
ATOM 800 C C . ALA A 1 105 ? -1.469 -4.884 0.129 1.00 94.50 105 ALA A C 1
ATOM 802 O O . ALA A 1 105 ? -1.172 -5.894 0.777 1.00 94.50 105 ALA A O 1
ATOM 803 N N . LEU A 1 106 ? -2.677 -4.722 -0.423 1.00 95.44 106 LEU A N 1
ATOM 804 C CA . LEU A 1 106 ? -3.725 -5.746 -0.454 1.00 95.44 106 LEU A CA 1
ATOM 805 C C . LEU A 1 106 ? -3.331 -6.907 -1.376 1.00 95.44 106 LEU A C 1
ATOM 807 O O . LEU A 1 106 ? -3.337 -8.058 -0.941 1.00 95.44 106 LEU A O 1
ATOM 811 N N . ALA A 1 107 ? -2.921 -6.610 -2.612 1.00 94.69 107 ALA A N 1
ATOM 812 C CA . ALA A 1 107 ? -2.518 -7.615 -3.594 1.00 94.69 107 ALA A CA 1
ATOM 813 C C . ALA A 1 107 ? -1.335 -8.470 -3.105 1.00 94.69 107 ALA A C 1
ATOM 815 O O . ALA A 1 107 ? -1.356 -9.691 -3.247 1.00 94.69 107 ALA A O 1
ATOM 816 N N . LEU A 1 108 ? -0.348 -7.856 -2.441 1.00 92.00 108 LEU A N 1
ATOM 817 C CA . LEU A 1 108 ? 0.783 -8.556 -1.814 1.00 92.00 108 LEU A CA 1
ATOM 818 C C . LEU A 1 108 ? 0.368 -9.572 -0.745 1.00 92.00 108 LEU A C 1
ATOM 820 O O . LEU A 1 108 ? 1.085 -10.537 -0.486 1.00 92.00 108 LEU A O 1
ATOM 824 N N . ARG A 1 109 ? -0.789 -9.357 -0.118 1.00 91.06 109 ARG A N 1
ATOM 825 C CA . ARG A 1 109 ? -1.368 -10.238 0.903 1.00 91.06 109 ARG A CA 1
ATOM 826 C C . ARG A 1 109 ? -2.406 -11.204 0.322 1.00 91.06 109 ARG A C 1
ATOM 828 O O . ARG A 1 109 ? -3.111 -11.857 1.084 1.00 91.06 109 ARG A O 1
ATOM 835 N N . GLY A 1 110 ? -2.511 -11.293 -1.006 1.00 91.25 110 GLY A N 1
ATOM 836 C CA . GLY A 1 110 ? -3.481 -12.149 -1.693 1.00 91.25 110 GLY A CA 1
ATOM 837 C C . GLY A 1 110 ? -4.926 -11.648 -1.612 1.00 91.25 110 GLY A C 1
ATOM 838 O O . GLY A 1 110 ? -5.850 -12.421 -1.847 1.00 91.25 110 GLY A O 1
ATOM 839 N N . LEU A 1 111 ? -5.131 -10.376 -1.261 1.00 94.31 111 LEU A N 1
ATOM 840 C CA . LEU A 1 111 ? -6.444 -9.733 -1.230 1.00 94.31 111 LEU A CA 1
ATOM 841 C C . LEU A 1 111 ? -6.725 -9.010 -2.555 1.00 94.31 111 LEU A C 1
ATOM 843 O O . LEU A 1 111 ? -5.817 -8.748 -3.345 1.00 94.31 111 LEU A O 1
ATOM 847 N N . ASP A 1 112 ? -7.991 -8.659 -2.792 1.00 95.00 112 ASP A N 1
ATOM 848 C CA . ASP A 1 112 ? -8.391 -7.906 -3.984 1.00 95.00 112 ASP A CA 1
ATOM 849 C C . ASP A 1 112 ? -7.831 -6.471 -3.946 1.00 95.00 112 ASP A C 1
ATOM 851 O O . ASP A 1 112 ? -8.369 -5.578 -3.286 1.00 95.00 112 ASP A O 1
ATOM 855 N N . GLY A 1 113 ? -6.727 -6.261 -4.667 1.00 94.00 113 GLY A N 1
ATOM 856 C CA . GLY A 1 113 ? -6.066 -4.967 -4.825 1.00 94.00 113 GLY A CA 1
ATOM 857 C C . GLY A 1 113 ? -6.729 -4.033 -5.841 1.00 94.00 113 GLY A C 1
ATOM 858 O O . GLY A 1 113 ? -6.265 -2.901 -6.003 1.00 94.00 113 GLY A O 1
ATOM 859 N N . SER A 1 114 ? -7.801 -4.457 -6.518 1.00 95.88 114 SER A N 1
ATOM 860 C CA . SER A 1 114 ? -8.469 -3.648 -7.539 1.00 95.88 114 SER A CA 1
ATOM 861 C C . SER A 1 114 ? -9.125 -2.396 -6.941 1.00 95.88 114 SER A C 1
ATOM 863 O O . SER A 1 114 ? -9.435 -2.345 -5.746 1.00 95.88 114 SER A O 1
ATOM 865 N N . PRO A 1 115 ? -9.450 -1.368 -7.748 1.00 95.50 115 PRO A N 1
ATOM 866 C CA . PRO A 1 115 ? -10.178 -0.201 -7.257 1.00 95.50 115 PRO A CA 1
ATOM 867 C C . PRO A 1 115 ? -11.542 -0.529 -6.625 1.00 95.50 115 PRO A C 1
ATOM 869 O O . PRO A 1 115 ? -12.075 0.283 -5.866 1.00 95.50 115 PRO A O 1
ATOM 872 N N . ALA A 1 116 ? -12.148 -1.675 -6.948 1.00 95.62 116 ALA A N 1
ATOM 873 C CA . ALA A 1 116 ? -13.360 -2.150 -6.288 1.00 95.62 116 ALA A CA 1
ATOM 874 C C . ALA A 1 116 ? -13.041 -2.769 -4.919 1.00 95.62 116 ALA A C 1
ATOM 876 O O . ALA A 1 116 ? -13.635 -2.334 -3.930 1.00 95.62 116 ALA A O 1
ATOM 877 N N . GLY A 1 117 ? -12.064 -3.678 -4.848 1.00 96.06 117 GLY A N 1
ATOM 878 C CA . GLY A 1 117 ? -11.603 -4.299 -3.603 1.00 96.06 117 GLY A CA 1
ATOM 879 C C . GLY A 1 117 ? -11.116 -3.284 -2.572 1.00 96.06 117 GLY A C 1
ATOM 880 O O . GLY A 1 117 ? -11.566 -3.289 -1.428 1.00 96.06 117 GLY A O 1
ATOM 881 N N . GLN A 1 118 ? -10.323 -2.301 -3.002 1.00 96.50 118 GLN A N 1
ATOM 882 C CA . GLN A 1 118 ? -9.897 -1.183 -2.156 1.00 96.50 118 GLN A CA 1
ATOM 883 C C . GLN A 1 118 ? -11.093 -0.430 -1.539 1.00 96.50 118 GLN A C 1
ATOM 885 O O . GLN A 1 118 ? -11.105 -0.121 -0.346 1.00 96.50 118 GLN A O 1
ATOM 890 N N . ARG A 1 119 ? -12.122 -0.119 -2.344 1.00 95.88 119 ARG A N 1
ATOM 891 C CA . ARG A 1 119 ? -13.326 0.584 -1.865 1.00 95.88 119 ARG A CA 1
ATOM 892 C C . ARG A 1 119 ? -14.134 -0.271 -0.902 1.00 95.88 119 ARG A C 1
ATOM 894 O O . ARG A 1 119 ? -14.660 0.277 0.062 1.00 95.88 119 ARG A O 1
ATOM 901 N N . ALA A 1 120 ? -14.242 -1.571 -1.164 1.00 96.06 120 ALA A N 1
ATOM 902 C CA . ALA A 1 120 ? -14.906 -2.504 -0.264 1.00 96.06 120 ALA A CA 1
ATOM 903 C C . ALA A 1 120 ? -14.190 -2.544 1.094 1.00 96.06 120 ALA A C 1
ATOM 905 O O . ALA A 1 120 ? -14.834 -2.352 2.123 1.00 96.06 120 ALA A O 1
ATOM 906 N N . PHE A 1 121 ? -12.858 -2.654 1.085 1.00 97.25 121 PHE A N 1
ATOM 907 C CA . PHE A 1 121 ? -12.020 -2.646 2.284 1.00 97.25 121 PHE A CA 1
ATOM 908 C C . PHE A 1 121 ? -12.225 -1.379 3.131 1.00 97.25 121 PHE A C 1
ATOM 910 O O . PHE A 1 121 ? -12.591 -1.452 4.304 1.00 97.25 121 PHE A O 1
ATOM 917 N N . ILE A 1 122 ? -12.062 -0.195 2.529 1.00 96.12 122 ILE A N 1
ATOM 918 C CA . ILE A 1 122 ? -12.241 1.079 3.244 1.00 96.12 122 ILE A CA 1
ATOM 919 C C . ILE A 1 122 ? -13.707 1.308 3.637 1.00 96.12 122 ILE A C 1
ATOM 921 O O . ILE A 1 122 ? -13.986 1.887 4.687 1.00 96.12 122 ILE A O 1
ATOM 925 N N . GLY A 1 123 ? -14.660 0.835 2.830 1.00 95.31 123 GLY A N 1
ATOM 926 C CA . GLY A 1 123 ? -16.086 0.870 3.147 1.00 95.31 123 GLY A CA 1
ATOM 927 C C . GLY A 1 123 ? -16.419 0.085 4.416 1.00 95.31 123 GLY A C 1
ATOM 928 O O . GLY A 1 123 ? -17.113 0.610 5.289 1.00 95.31 123 GLY A O 1
ATOM 929 N N . GLN A 1 124 ? -15.872 -1.125 4.555 1.00 96.06 124 GLN A N 1
ATOM 930 C CA . GLN A 1 124 ? -16.027 -1.943 5.757 1.00 96.06 124 GLN A CA 1
ATOM 931 C C . GLN A 1 124 ? -15.361 -1.282 6.968 1.00 96.06 124 GLN A C 1
ATOM 933 O O . GLN A 1 124 ? -16.030 -1.072 7.981 1.00 96.06 124 GLN A O 1
ATOM 938 N N . ALA A 1 125 ? -14.104 -0.844 6.846 1.00 96.12 125 ALA A N 1
ATOM 939 C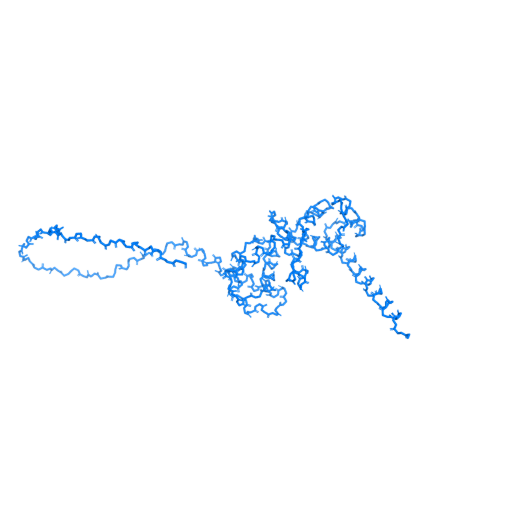 CA . ALA A 1 125 ? -13.403 -0.153 7.930 1.00 96.12 125 ALA A CA 1
ATOM 940 C C . ALA A 1 125 ? -14.166 1.096 8.411 1.00 96.12 125 ALA A C 1
ATOM 942 O O . ALA A 1 125 ? -14.324 1.328 9.612 1.00 96.12 125 ALA A O 1
ATOM 943 N N . ARG A 1 126 ? -14.728 1.875 7.478 1.00 95.38 126 ARG A N 1
ATOM 944 C CA . ARG A 1 126 ? -15.567 3.038 7.795 1.00 95.38 126 ARG A CA 1
ATOM 945 C C . ARG A 1 126 ? -16.830 2.663 8.564 1.00 95.38 126 ARG A C 1
ATOM 947 O O . ARG A 1 126 ? -17.222 3.413 9.457 1.00 95.38 126 ARG A O 1
ATOM 954 N N . SER A 1 127 ? -17.483 1.551 8.224 1.00 95.62 127 SER A N 1
ATOM 955 C CA . SER A 1 127 ? -18.711 1.124 8.912 1.00 95.62 127 SER A CA 1
ATOM 956 C C . SER A 1 127 ? -18.489 0.903 10.416 1.00 95.62 127 SER A C 1
ATOM 958 O O . SER A 1 127 ? -19.387 1.163 11.213 1.00 95.62 127 SER A O 1
ATOM 960 N N . ILE A 1 128 ? -17.265 0.531 10.803 1.00 94.81 128 ILE A N 1
ATOM 961 C CA . ILE A 1 128 ? -16.843 0.303 12.190 1.00 94.81 128 ILE A CA 1
ATOM 962 C C . ILE A 1 128 ? -16.329 1.593 12.841 1.00 94.81 128 ILE A C 1
ATOM 964 O O . ILE A 1 128 ? -16.677 1.893 13.986 1.00 94.81 128 ILE A O 1
ATOM 968 N N . ALA A 1 129 ? -15.528 2.377 12.111 1.00 92.44 129 ALA A N 1
ATOM 969 C CA . ALA A 1 129 ? -14.963 3.636 12.599 1.00 92.44 129 ALA A CA 1
ATOM 970 C C . ALA A 1 129 ? -16.031 4.714 12.867 1.00 92.44 129 ALA A C 1
ATOM 972 O O . ALA A 1 129 ? -15.868 5.559 13.750 1.00 92.44 129 ALA A O 1
ATOM 973 N N . GLY A 1 130 ? -17.135 4.672 12.116 1.00 90.12 130 GLY A N 1
ATOM 974 C CA . GLY A 1 130 ? -18.204 5.663 12.144 1.00 90.12 130 GLY A CA 1
ATOM 975 C C . GLY A 1 130 ? -18.015 6.780 11.111 1.00 90.12 130 GLY A C 1
ATOM 976 O O . GLY A 1 130 ? -16.950 6.964 10.523 1.00 90.12 130 GLY A O 1
ATOM 977 N N . GLN A 1 131 ? -19.078 7.556 10.882 1.00 85.56 131 GLN A N 1
ATOM 978 C CA . GLN A 1 131 ? -19.152 8.536 9.783 1.00 85.56 131 GLN A CA 1
ATOM 979 C C . GLN A 1 131 ? -18.184 9.722 9.915 1.00 85.56 131 GLN A C 1
ATOM 981 O O . GLN A 1 131 ? -17.918 10.407 8.931 1.00 85.56 131 GLN A O 1
ATOM 986 N N . HIS A 1 132 ? -17.654 9.970 11.112 1.00 83.44 132 HIS A N 1
ATOM 987 C CA . HIS A 1 132 ? -16.777 11.110 11.381 1.00 83.44 132 HIS A CA 1
ATOM 988 C C . HIS A 1 132 ? -15.324 10.889 10.938 1.00 83.44 132 HIS A C 1
ATOM 990 O O . HIS A 1 132 ? -14.548 11.842 10.936 1.00 83.44 132 HIS A O 1
ATOM 996 N N . VAL A 1 133 ? -14.943 9.662 10.566 1.00 89.69 133 VAL A N 1
ATOM 997 C CA . VAL A 1 133 ? -13.575 9.345 10.138 1.00 89.69 133 VAL A CA 1
ATOM 998 C C . VAL A 1 133 ? -13.468 9.426 8.613 1.00 89.69 133 VAL A C 1
ATOM 1000 O O . VAL A 1 133 ? -14.227 8.795 7.868 1.00 89.69 133 VAL A O 1
ATOM 1003 N N . SER A 1 134 ? -12.530 10.245 8.134 1.00 89.06 134 SER A N 1
ATOM 1004 C CA . SER A 1 134 ? -12.320 10.481 6.704 1.00 89.06 134 SER A CA 1
ATOM 1005 C C . SER A 1 134 ? -11.637 9.289 6.018 1.00 89.06 134 SER A C 1
ATOM 1007 O O . SER A 1 134 ? -10.954 8.496 6.664 1.00 89.06 134 SER A O 1
ATOM 1009 N N . ASP A 1 135 ? -11.796 9.169 4.690 1.00 89.75 135 ASP A N 1
ATOM 1010 C CA . ASP A 1 135 ? -11.077 8.141 3.908 1.00 89.75 135 ASP A CA 1
ATOM 1011 C C . ASP A 1 135 ? -9.560 8.294 4.066 1.00 89.75 135 ASP A C 1
ATOM 1013 O O . ASP A 1 135 ? -8.868 7.297 4.208 1.00 89.75 135 ASP A O 1
ATOM 1017 N N . ALA A 1 136 ? -9.055 9.533 4.081 1.00 88.69 136 ALA A N 1
ATOM 1018 C CA . ALA A 1 136 ? -7.627 9.812 4.222 1.00 88.69 136 ALA A CA 1
ATOM 1019 C C . ALA A 1 136 ? -7.057 9.213 5.515 1.00 88.69 136 ALA A C 1
ATOM 1021 O O . ALA A 1 136 ? -6.041 8.533 5.474 1.00 88.69 136 ALA A O 1
ATOM 1022 N N . VAL A 1 137 ? -7.758 9.386 6.640 1.00 90.25 137 VAL A N 1
ATOM 1023 C CA . VAL A 1 137 ? -7.328 8.820 7.925 1.00 90.25 137 VAL A CA 1
ATOM 1024 C C . VAL A 1 137 ? -7.350 7.290 7.891 1.00 90.25 137 VAL A C 1
ATOM 1026 O O . VAL A 1 137 ? -6.395 6.657 8.329 1.00 90.25 137 VAL A O 1
ATOM 1029 N N . LEU A 1 138 ? -8.404 6.677 7.343 1.00 93.56 138 LEU A N 1
ATOM 1030 C CA . LEU A 1 138 ? -8.483 5.214 7.239 1.00 93.56 138 LEU A CA 1
ATOM 1031 C C . LEU A 1 138 ? -7.403 4.638 6.313 1.00 93.56 138 LEU A C 1
ATOM 1033 O O . LEU A 1 138 ? -6.848 3.585 6.617 1.00 93.56 138 LEU A O 1
ATOM 1037 N N . LEU A 1 139 ? -7.079 5.334 5.220 1.00 94.25 139 LEU A N 1
ATOM 1038 C CA . LEU A 1 139 ? -5.981 4.973 4.323 1.00 94.25 139 LEU A CA 1
ATOM 1039 C C . LEU A 1 139 ? -4.637 5.052 5.043 1.00 94.25 139 LEU A C 1
ATOM 1041 O O . LEU A 1 139 ? -3.893 4.078 5.012 1.00 94.25 139 LEU A O 1
ATOM 1045 N N . SER A 1 140 ? -4.354 6.152 5.744 1.00 91.94 140 SER A N 1
ATOM 1046 C CA . SER A 1 140 ? -3.115 6.300 6.513 1.00 91.94 140 SER A CA 1
ATOM 1047 C C . SER A 1 140 ? -2.961 5.209 7.570 1.00 91.94 140 SER A C 1
ATOM 1049 O O . SER A 1 140 ? -1.887 4.629 7.697 1.00 91.94 140 SER A O 1
ATOM 1051 N N . ILE A 1 141 ? -4.040 4.852 8.275 1.00 92.94 141 ILE A N 1
ATOM 1052 C CA . ILE A 1 141 ? -4.030 3.747 9.244 1.00 92.94 141 ILE A CA 1
ATOM 1053 C C . ILE A 1 141 ? -3.771 2.406 8.551 1.00 92.94 141 ILE A C 1
ATOM 1055 O O . ILE A 1 141 ? -2.955 1.622 9.027 1.00 92.94 141 ILE A O 1
ATOM 1059 N N . ALA A 1 142 ? -4.439 2.123 7.431 1.00 94.38 142 ALA A N 1
ATOM 1060 C CA . ALA A 1 142 ? -4.236 0.877 6.696 1.00 94.38 142 ALA A CA 1
ATOM 1061 C C . ALA A 1 142 ? -2.795 0.746 6.175 1.00 94.38 142 ALA A C 1
ATOM 1063 O O . ALA A 1 142 ? -2.189 -0.316 6.304 1.00 94.38 142 ALA A O 1
ATOM 1064 N N . LEU A 1 143 ? -2.221 1.829 5.649 1.00 92.25 143 LEU A N 1
ATOM 1065 C CA . LEU A 1 143 ? -0.829 1.869 5.201 1.00 92.25 143 LEU A CA 1
ATOM 1066 C C . LEU A 1 143 ? 0.145 1.711 6.374 1.00 92.25 143 LEU A C 1
ATOM 1068 O O . LEU A 1 143 ? 1.057 0.898 6.292 1.00 92.25 143 LEU A O 1
ATOM 1072 N N . ALA A 1 144 ? -0.123 2.352 7.513 1.00 89.56 144 ALA A N 1
ATOM 1073 C CA . ALA A 1 144 ? 0.659 2.170 8.733 1.00 89.56 144 ALA A CA 1
ATOM 1074 C C . ALA A 1 144 ? 0.650 0.707 9.212 1.00 89.56 144 ALA A C 1
ATOM 1076 O O . ALA A 1 144 ? 1.677 0.163 9.612 1.00 89.56 144 ALA A O 1
ATOM 1077 N N . LEU A 1 145 ? -0.502 0.028 9.150 1.00 90.19 145 LEU A N 1
ATOM 1078 C CA . LEU A 1 145 ? -0.571 -1.409 9.429 1.00 90.19 145 LEU A CA 1
ATOM 1079 C C . LEU A 1 145 ? 0.236 -2.228 8.420 1.00 90.19 145 LEU A C 1
ATOM 1081 O O . LEU A 1 145 ? 0.853 -3.224 8.812 1.00 90.19 145 LEU A O 1
ATOM 1085 N N . SER A 1 146 ? 0.236 -1.813 7.149 1.00 89.31 146 SER A N 1
ATOM 1086 C CA . SER A 1 146 ? 1.046 -2.453 6.117 1.00 89.31 146 SER A CA 1
ATOM 1087 C C . SER A 1 146 ? 2.533 -2.364 6.448 1.00 89.31 146 SER A C 1
ATOM 1089 O O . SER A 1 146 ? 3.200 -3.400 6.457 1.00 89.31 146 SER A O 1
ATOM 1091 N N . ASP A 1 147 ? 3.009 -1.168 6.806 1.00 86.56 147 ASP A N 1
ATOM 1092 C CA . ASP A 1 147 ? 4.405 -0.884 7.157 1.00 86.56 147 ASP A CA 1
ATOM 1093 C C . ASP A 1 147 ? 4.845 -1.632 8.427 1.00 86.56 147 ASP A C 1
ATOM 1095 O O . ASP A 1 147 ? 5.989 -2.058 8.559 1.00 86.56 147 ASP A O 1
ATOM 1099 N N . LEU A 1 148 ? 3.919 -1.875 9.361 1.00 85.81 148 LEU A N 1
ATOM 1100 C CA . LEU A 1 148 ? 4.158 -2.712 10.542 1.00 85.81 148 LEU A CA 1
ATOM 1101 C C . LEU A 1 148 ? 4.165 -4.223 10.239 1.00 85.81 148 LEU A C 1
ATOM 1103 O O . LEU A 1 148 ? 4.246 -5.028 11.174 1.00 85.81 148 LEU A O 1
ATOM 1107 N N . GLY A 1 149 ? 4.015 -4.627 8.974 1.00 82.88 149 GLY A N 1
ATOM 1108 C CA . GLY A 1 149 ? 3.941 -6.029 8.560 1.00 82.88 149 GLY A CA 1
ATOM 1109 C C . GLY A 1 149 ? 2.706 -6.755 9.099 1.00 82.88 149 GLY A C 1
ATOM 1110 O O . GLY A 1 149 ? 2.702 -7.980 9.218 1.00 82.88 149 GLY A O 1
ATOM 1111 N N . ARG A 1 150 ? 1.650 -6.023 9.479 1.00 85.94 150 ARG A N 1
ATOM 1112 C CA . ARG A 1 150 ? 0.421 -6.622 10.014 1.00 85.94 150 ARG A CA 1
ATOM 1113 C C . ARG A 1 150 ? -0.494 -7.102 8.890 1.00 85.94 150 ARG A C 1
ATOM 1115 O O . ARG A 1 150 ? -0.379 -6.697 7.730 1.00 85.94 150 ARG A O 1
ATOM 1122 N N . ALA A 1 151 ? -1.405 -8.003 9.255 1.00 86.56 151 ALA A N 1
ATOM 1123 C CA . ALA A 1 151 ? -2.504 -8.385 8.384 1.00 86.56 151 ALA A CA 1
ATOM 1124 C C . ALA A 1 151 ? -3.399 -7.161 8.144 1.00 86.56 151 ALA A C 1
ATOM 1126 O O . ALA A 1 151 ? -3.733 -6.439 9.087 1.00 86.56 151 ALA A O 1
ATOM 1127 N N . LEU A 1 152 ? -3.766 -6.931 6.884 1.00 92.31 152 LEU A N 1
ATOM 1128 C CA . LEU A 1 152 ? -4.716 -5.889 6.518 1.00 92.31 152 LEU A CA 1
ATOM 1129 C C . LEU A 1 152 ? -6.126 -6.415 6.765 1.00 92.31 152 LEU A C 1
ATOM 1131 O O . LEU A 1 152 ? -6.716 -7.072 5.912 1.00 92.31 152 LEU A O 1
ATOM 1135 N N . ASP A 1 153 ? -6.628 -6.137 7.963 1.00 93.62 153 ASP A N 1
ATOM 1136 C CA . ASP A 1 153 ? -7.981 -6.464 8.396 1.00 93.62 153 ASP A CA 1
ATOM 1137 C C . ASP A 1 153 ? -8.805 -5.165 8.486 1.00 93.62 153 ASP A C 1
ATOM 1139 O O . ASP A 1 153 ? -8.434 -4.264 9.255 1.00 93.62 153 ASP A O 1
ATOM 1143 N N . PRO A 1 154 ? -9.899 -5.029 7.713 1.00 94.56 154 PRO A N 1
ATOM 1144 C CA . PRO A 1 154 ? -10.736 -3.835 7.750 1.00 94.56 154 PRO A CA 1
ATOM 1145 C C . PRO A 1 154 ? -11.336 -3.582 9.140 1.00 94.56 154 PRO A C 1
ATOM 1147 O O . PRO A 1 154 ? -11.546 -2.421 9.496 1.00 94.56 154 PRO A O 1
ATOM 1150 N N . ASP A 1 155 ? -11.548 -4.620 9.953 1.00 94.44 155 ASP A N 1
ATOM 1151 C CA . ASP A 1 155 ? -12.113 -4.466 11.291 1.00 94.44 155 ASP A CA 1
ATOM 1152 C C . ASP A 1 155 ? -11.114 -3.795 12.239 1.00 94.44 155 ASP A C 1
ATOM 1154 O O . ASP A 1 155 ? -11.461 -2.863 12.967 1.00 94.44 155 ASP A O 1
ATOM 1158 N N . VAL A 1 156 ? -9.840 -4.190 12.163 1.00 92.56 156 VAL A N 1
ATOM 1159 C CA . VAL A 1 156 ? -8.750 -3.564 12.929 1.00 92.56 156 VAL A CA 1
ATOM 1160 C C . VAL A 1 156 ? -8.522 -2.120 12.480 1.00 92.56 156 VAL A C 1
ATOM 1162 O O . VAL A 1 156 ? -8.370 -1.236 13.325 1.00 92.56 156 VAL A O 1
ATOM 1165 N N . VAL A 1 157 ? -8.539 -1.853 11.168 1.00 94.12 157 VAL A N 1
ATOM 1166 C CA . VAL A 1 157 ? -8.445 -0.479 10.637 1.00 94.12 157 VAL A CA 1
ATOM 1167 C C . VAL A 1 157 ? -9.612 0.371 11.142 1.00 94.12 157 VAL A C 1
ATOM 1169 O O . VAL A 1 157 ? -9.409 1.517 11.545 1.00 94.12 157 VAL A O 1
ATOM 1172 N N . GLY A 1 158 ? -10.822 -0.187 11.166 1.00 93.38 158 GLY A N 1
ATOM 1173 C CA . GLY A 1 158 ? -12.014 0.484 11.672 1.00 93.38 158 GLY A CA 1
ATOM 1174 C C . GLY A 1 158 ? -11.955 0.782 13.173 1.00 93.38 158 GLY A C 1
ATOM 1175 O O . GLY A 1 158 ? -12.249 1.903 13.592 1.00 93.38 158 GLY A O 1
ATOM 1176 N N . GLU A 1 159 ? -11.532 -0.185 13.992 1.00 92.81 159 GLU A N 1
ATOM 1177 C CA . GLU A 1 159 ? -11.350 -0.009 15.440 1.00 92.81 159 GLU A CA 1
ATOM 1178 C C . GLU A 1 159 ? -10.291 1.049 15.763 1.00 92.81 159 GLU A C 1
ATOM 1180 O O . GLU A 1 159 ? -10.522 1.909 16.619 1.00 92.81 159 GLU A O 1
ATOM 1185 N N . LEU A 1 160 ? -9.155 1.025 15.059 1.00 91.06 160 LEU A N 1
ATOM 1186 C CA . LEU A 1 160 ? -8.138 2.068 15.174 1.00 91.06 160 LEU A CA 1
ATOM 1187 C C . LEU A 1 160 ? -8.720 3.416 14.748 1.00 91.06 160 LEU A C 1
ATOM 1189 O O . LEU A 1 160 ? -8.678 4.362 15.528 1.00 91.06 160 LEU A O 1
ATOM 1193 N N . GLY A 1 161 ? -9.364 3.496 13.583 1.00 91.69 161 GLY A N 1
ATOM 1194 C CA . GLY A 1 161 ? -10.027 4.713 13.111 1.00 91.69 161 GLY A CA 1
ATOM 1195 C C . GLY A 1 161 ? -10.992 5.303 14.142 1.00 91.69 161 GLY A C 1
ATOM 1196 O O . GLY A 1 161 ? -10.984 6.510 14.374 1.00 91.69 161 GLY A O 1
ATOM 1197 N N . LYS A 1 162 ? -11.760 4.461 14.842 1.00 92.38 162 LYS A N 1
ATOM 1198 C CA . LYS A 1 162 ? -12.655 4.887 15.927 1.00 92.38 162 LYS A CA 1
ATOM 1199 C C . LYS A 1 162 ? -11.910 5.512 17.113 1.00 92.38 162 LYS A C 1
ATOM 1201 O O . LYS A 1 162 ? -12.404 6.475 17.696 1.00 92.38 162 LYS A O 1
ATOM 1206 N N . ARG A 1 163 ? -10.757 4.956 17.494 1.00 88.50 163 ARG A N 1
ATOM 1207 C CA . ARG A 1 163 ? -9.964 5.411 18.652 1.00 88.50 163 ARG A CA 1
ATOM 1208 C C . ARG A 1 163 ? -9.153 6.660 18.342 1.00 88.50 163 ARG A C 1
ATOM 1210 O O . ARG A 1 163 ? -9.178 7.619 19.108 1.00 88.50 163 ARG A O 1
ATOM 1217 N N . ILE A 1 164 ? -8.461 6.647 17.208 1.00 87.88 164 ILE A N 1
ATOM 1218 C CA . ILE A 1 164 ? -7.416 7.624 16.891 1.00 87.88 164 ILE A CA 1
ATOM 1219 C C . ILE A 1 164 ? -7.818 8.598 15.801 1.00 87.88 164 ILE A C 1
ATOM 1221 O O . ILE A 1 164 ? -7.086 9.543 15.530 1.00 87.88 164 ILE A O 1
ATOM 1225 N N . GLY A 1 165 ? -8.994 8.424 15.197 1.00 82.94 165 GLY A N 1
ATOM 1226 C CA . GLY A 1 165 ? -9.385 9.170 14.007 1.00 82.94 165 GLY A CA 1
ATOM 1227 C C . GLY A 1 165 ? -9.383 10.685 14.183 1.00 82.94 165 GLY A C 1
ATOM 1228 O O . GLY A 1 165 ? -9.125 11.389 13.217 1.00 82.94 165 GLY A O 1
ATOM 1229 N N . ARG A 1 166 ? -9.609 11.193 15.405 1.00 84.81 166 ARG A N 1
ATOM 1230 C CA . ARG A 1 166 ? -9.501 12.631 15.721 1.00 84.81 166 ARG A CA 1
ATOM 1231 C C . ARG A 1 166 ? -8.056 13.111 15.860 1.00 84.81 166 ARG A C 1
ATOM 1233 O O . ARG A 1 166 ? -7.765 14.234 15.480 1.00 84.81 166 ARG A O 1
ATOM 1240 N N . GLN A 1 167 ? -7.180 12.277 16.414 1.00 85.12 167 GLN A N 1
ATOM 1241 C CA . GLN A 1 167 ? -5.764 12.595 16.622 1.00 85.12 167 GLN A CA 1
ATOM 1242 C C . GLN A 1 167 ? -4.960 12.453 15.329 1.00 85.12 167 GLN A C 1
ATOM 1244 O O . GLN A 1 167 ? -4.003 13.182 15.128 1.00 85.12 167 GLN A O 1
ATOM 1249 N N . ALA A 1 168 ? -5.376 11.546 14.444 1.00 77.88 168 ALA A N 1
ATOM 1250 C CA . ALA A 1 168 ? -4.721 11.266 13.173 1.00 77.88 168 ALA A CA 1
ATOM 1251 C C . ALA A 1 168 ? -5.001 12.310 12.077 1.00 77.88 168 ALA A C 1
ATOM 1253 O O . ALA A 1 168 ? -4.421 12.231 10.996 1.00 77.88 168 ALA A O 1
ATOM 1254 N N . VAL A 1 169 ? -5.899 13.276 12.308 1.00 83.31 169 VAL A N 1
ATOM 1255 C CA . VAL A 1 169 ? -6.214 14.300 11.302 1.00 83.31 169 VAL A CA 1
ATOM 1256 C C . VAL A 1 169 ? -5.003 15.204 11.083 1.00 83.31 169 VAL A C 1
ATOM 1258 O O . VAL A 1 169 ? -4.570 15.892 12.000 1.00 83.31 169 VAL A O 1
ATOM 1261 N N . GLY A 1 170 ? -4.502 15.234 9.847 1.00 78.94 170 GLY A N 1
ATOM 1262 C CA . GLY A 1 170 ? -3.387 16.099 9.453 1.00 78.94 170 GLY A CA 1
ATOM 1263 C C . GLY A 1 170 ? -2.018 15.631 9.945 1.00 78.94 170 GLY A C 1
ATOM 1264 O O . GLY A 1 170 ? -1.054 16.374 9.803 1.00 78.94 170 GLY A O 1
ATOM 1265 N N . LEU A 1 171 ? -1.924 14.427 10.520 1.00 80.94 171 LEU A N 1
ATOM 1266 C CA . LEU A 1 171 ? -0.637 13.832 10.855 1.00 80.94 171 LEU A CA 1
ATOM 1267 C C . LEU A 1 171 ? 0.030 13.242 9.613 1.00 80.94 171 LEU A C 1
ATOM 1269 O O . LEU A 1 171 ? -0.627 12.629 8.770 1.00 80.94 171 LEU A O 1
ATOM 1273 N N . GLU A 1 172 ? 1.351 13.383 9.566 1.00 82.50 172 GLU A N 1
ATOM 1274 C CA . GLU A 1 172 ? 2.203 12.667 8.621 1.00 82.50 172 GLU A CA 1
ATOM 1275 C C . GLU A 1 172 ? 2.136 11.154 8.852 1.00 82.50 172 GLU A C 1
ATOM 1277 O O . GLU A 1 172 ? 1.870 10.680 9.964 1.00 82.50 172 GLU A O 1
ATOM 1282 N N . GLN A 1 173 ? 2.415 10.390 7.796 1.00 77.31 173 GLN A N 1
ATOM 1283 C CA . GLN A 1 173 ? 2.273 8.934 7.792 1.00 77.31 173 GLN A CA 1
ATOM 1284 C C . GLN A 1 173 ? 3.073 8.258 8.920 1.00 77.31 173 GLN A C 1
ATOM 1286 O O . GLN A 1 173 ? 2.541 7.386 9.604 1.00 77.31 173 GLN A O 1
ATOM 1291 N N . ASP A 1 174 ? 4.299 8.709 9.192 1.00 77.12 174 ASP A N 1
ATOM 1292 C CA . ASP A 1 174 ? 5.148 8.158 10.258 1.00 77.12 174 ASP A CA 1
ATOM 1293 C C . ASP A 1 174 ? 4.554 8.373 11.658 1.00 77.12 174 ASP A C 1
ATOM 1295 O O . ASP A 1 174 ? 4.570 7.475 12.505 1.00 77.12 174 ASP A O 1
ATOM 1299 N N . ALA A 1 175 ? 3.955 9.543 11.895 1.00 81.31 175 ALA A N 1
ATOM 1300 C CA . ALA A 1 175 ? 3.288 9.847 13.156 1.00 81.31 175 ALA A CA 1
ATOM 1301 C C . ALA A 1 175 ? 2.018 9.000 13.332 1.00 81.31 175 ALA A C 1
ATOM 1303 O O . ALA A 1 175 ? 1.753 8.501 14.430 1.00 81.31 175 ALA A O 1
ATOM 1304 N N . VAL A 1 176 ? 1.263 8.773 12.249 1.00 80.38 176 VAL A N 1
ATOM 1305 C CA . VAL A 1 176 ? 0.131 7.834 12.251 1.00 80.38 176 VAL A CA 1
ATOM 1306 C C . VAL A 1 176 ? 0.611 6.411 12.550 1.00 80.38 176 VAL A C 1
ATOM 13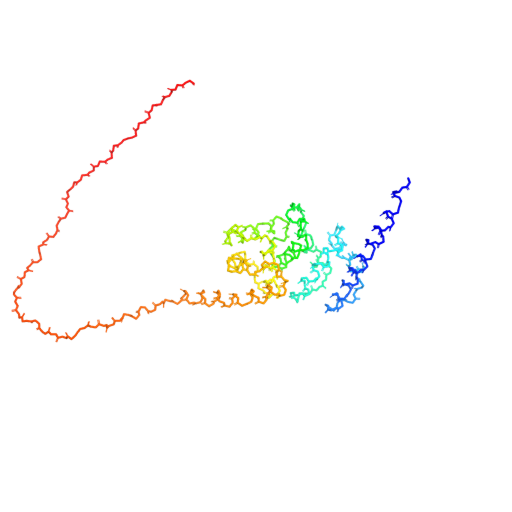08 O O . VAL A 1 176 ? -0.045 5.709 13.320 1.00 80.38 176 VAL A O 1
ATOM 1311 N N . THR A 1 177 ? 1.763 5.995 12.020 1.00 81.31 177 THR A N 1
ATOM 1312 C CA . THR A 1 177 ? 2.346 4.669 12.266 1.00 81.31 177 THR A CA 1
ATOM 1313 C C . THR A 1 177 ? 2.722 4.446 13.726 1.00 81.31 177 THR A C 1
ATOM 1315 O O . THR A 1 177 ? 2.358 3.412 14.299 1.00 81.31 177 THR A O 1
ATOM 1318 N N . GLU A 1 178 ? 3.386 5.403 14.374 1.00 84.00 178 GLU A N 1
ATOM 1319 C CA . GLU A 1 178 ? 3.717 5.285 15.800 1.00 84.00 178 GLU A CA 1
ATOM 1320 C C . GLU A 1 178 ? 2.464 5.279 16.684 1.00 84.00 178 GLU A C 1
ATOM 1322 O O . GLU A 1 178 ? 2.352 4.487 17.627 1.00 84.00 178 GLU A O 1
ATOM 1327 N N . LEU A 1 179 ? 1.475 6.099 16.337 1.00 85.12 179 LEU A N 1
ATOM 1328 C CA . LEU A 1 179 ? 0.220 6.177 17.070 1.00 85.12 179 LEU A CA 1
ATOM 1329 C C . LEU A 1 179 ? -0.610 4.887 16.903 1.00 85.12 179 LEU A C 1
ATOM 1331 O O . LEU A 1 179 ? -1.107 4.329 17.886 1.00 85.12 179 LEU A O 1
ATOM 1335 N N . ALA A 1 180 ? -0.673 4.335 15.689 1.00 82.12 180 ALA A N 1
ATOM 1336 C CA . ALA A 1 180 ? -1.279 3.033 15.421 1.00 82.12 180 ALA A CA 1
ATOM 1337 C C . ALA A 1 180 ? -0.557 1.906 16.178 1.00 82.12 180 ALA A C 1
ATOM 1339 O O . ALA A 1 180 ? -1.205 1.034 16.764 1.00 82.12 180 ALA A O 1
ATOM 1340 N N . ARG A 1 181 ? 0.782 1.932 16.238 1.00 84.06 181 ARG A N 1
ATOM 1341 C CA . ARG A 1 181 ? 1.579 0.957 16.999 1.00 84.06 181 ARG A CA 1
ATOM 1342 C C . ARG A 1 181 ? 1.249 0.997 18.493 1.00 84.06 181 ARG A C 1
ATOM 1344 O O . ARG A 1 181 ? 1.162 -0.066 19.117 1.00 84.06 181 ARG A O 1
ATOM 1351 N N . ALA A 1 182 ? 1.073 2.186 19.068 1.00 83.50 182 ALA A N 1
ATOM 1352 C CA . ALA A 1 182 ? 0.694 2.346 20.468 1.00 83.50 182 ALA A CA 1
ATOM 1353 C C . ALA A 1 182 ? -0.693 1.740 20.750 1.00 83.50 182 ALA A C 1
ATOM 1355 O O . ALA A 1 182 ? -0.824 0.906 21.650 1.00 83.50 182 ALA A O 1
ATOM 1356 N N . GLU A 1 183 ? -1.699 2.066 19.936 1.00 87.31 183 GLU A N 1
ATOM 1357 C CA . GLU A 1 183 ? -3.073 1.589 20.141 1.00 87.31 183 GLU A CA 1
ATOM 1358 C C . GLU A 1 183 ? -3.273 0.105 19.834 1.00 87.31 183 GLU A C 1
ATOM 1360 O O . GLU A 1 183 ? -4.020 -0.577 20.537 1.00 87.31 183 GLU A O 1
ATOM 1365 N N . LEU A 1 184 ? -2.552 -0.460 18.863 1.00 82.94 184 LEU A N 1
ATOM 1366 C CA . LEU A 1 184 ? -2.582 -1.906 18.617 1.00 82.94 184 LEU A CA 1
ATOM 1367 C C . LEU A 1 184 ? -2.193 -2.717 19.859 1.00 82.94 184 LEU A C 1
ATOM 1369 O O . LEU A 1 184 ? -2.756 -3.785 20.109 1.00 82.94 184 LEU A O 1
ATOM 1373 N N . ARG A 1 185 ? -1.242 -2.221 20.663 1.00 81.94 185 ARG A N 1
ATOM 1374 C CA . ARG A 1 185 ? -0.857 -2.876 21.925 1.00 81.94 185 ARG A CA 1
ATOM 1375 C C . ARG A 1 185 ? -1.999 -2.843 22.938 1.00 81.94 185 ARG A C 1
ATOM 1377 O O . ARG A 1 185 ? -2.145 -3.795 23.704 1.00 81.94 185 ARG A O 1
ATOM 1384 N N . VAL A 1 186 ? -2.801 -1.780 22.944 1.00 84.06 186 VAL A N 1
ATOM 1385 C CA . VAL A 1 186 ? -3.975 -1.641 23.815 1.00 84.06 186 VAL A CA 1
ATOM 1386 C C . VAL A 1 186 ? -5.078 -2.599 23.368 1.00 84.06 186 VAL A C 1
ATOM 1388 O O . VAL A 1 186 ? -5.523 -3.415 24.173 1.00 84.06 186 VAL A O 1
ATOM 1391 N N . ILE A 1 187 ? -5.428 -2.601 22.077 1.00 81.00 187 ILE A N 1
ATOM 1392 C CA . ILE A 1 187 ? -6.431 -3.513 21.499 1.00 81.00 187 ILE A CA 1
ATOM 1393 C C . ILE A 1 187 ? -6.048 -4.976 21.757 1.00 81.00 187 ILE A C 1
ATOM 1395 O O . ILE A 1 187 ? -6.874 -5.774 22.201 1.00 81.00 187 ILE A O 1
ATOM 1399 N N . GLY A 1 188 ? -4.778 -5.337 21.551 1.00 78.00 188 GLY A N 1
ATOM 1400 C CA . GLY A 1 188 ? -4.286 -6.688 21.828 1.00 78.00 188 GLY A CA 1
ATOM 1401 C C . GLY A 1 188 ? -4.433 -7.091 23.301 1.00 78.00 188 GLY A C 1
ATOM 1402 O O . GLY A 1 188 ? -4.852 -8.212 23.593 1.00 78.00 188 GLY A O 1
ATOM 1403 N N . ARG A 1 189 ? -4.144 -6.177 24.240 1.00 78.62 189 ARG A N 1
ATOM 1404 C CA . ARG A 1 189 ? -4.320 -6.417 25.685 1.00 78.62 189 ARG A CA 1
ATOM 1405 C C . ARG A 1 189 ? -5.787 -6.574 26.069 1.00 78.62 189 ARG A C 1
ATOM 1407 O O . ARG A 1 189 ? -6.094 -7.448 26.875 1.00 78.62 189 ARG A O 1
ATOM 1414 N N . GLU A 1 190 ? -6.675 -5.766 25.500 1.00 80.25 190 GLU A N 1
ATOM 1415 C CA . GLU A 1 190 ? -8.119 -5.841 25.747 1.00 80.25 190 GLU A CA 1
ATOM 1416 C C . GLU A 1 190 ? -8.726 -7.142 25.208 1.00 80.25 190 GLU A C 1
ATOM 1418 O O . GLU A 1 190 ? -9.472 -7.815 25.915 1.00 80.25 190 GLU A O 1
ATOM 1423 N N . ARG A 1 191 ? -8.352 -7.565 23.994 1.00 79.94 191 ARG A N 1
ATOM 1424 C CA . ARG A 1 191 ? -8.799 -8.852 23.433 1.00 79.94 191 ARG A CA 1
ATOM 1425 C C . ARG A 1 191 ? -8.284 -10.036 24.262 1.00 79.94 191 ARG A C 1
ATOM 1427 O O . ARG A 1 191 ? -9.026 -10.981 24.522 1.00 79.94 191 ARG A O 1
ATOM 1434 N N . ALA A 1 192 ? -7.043 -9.964 24.748 1.00 74.31 192 ALA A N 1
ATOM 1435 C CA . ALA A 1 192 ? -6.463 -10.989 25.616 1.00 74.31 192 ALA A CA 1
ATOM 1436 C C . ALA A 1 192 ? -7.074 -11.019 27.032 1.00 74.31 192 ALA A C 1
ATOM 1438 O O . ALA A 1 192 ? -7.111 -12.078 27.663 1.00 74.31 192 ALA A O 1
ATOM 1439 N N . SER A 1 193 ? -7.549 -9.882 27.554 1.00 68.75 193 SER A N 1
ATOM 1440 C CA . SER A 1 193 ? -8.198 -9.805 28.867 1.00 68.75 193 SER A CA 1
ATOM 1441 C C . SER A 1 193 ? -9.686 -10.163 28.814 1.00 68.75 193 SER A C 1
ATOM 1443 O O . SER A 1 193 ? -10.172 -10.792 29.752 1.00 68.75 193 SER A O 1
ATOM 1445 N N . ALA A 1 194 ? -10.381 -9.870 27.711 1.00 65.31 194 ALA A N 1
ATOM 1446 C CA . ALA A 1 194 ? -11.772 -10.269 27.481 1.00 65.31 194 ALA A CA 1
ATOM 1447 C C . ALA A 1 194 ? -11.946 -11.795 27.358 1.00 65.31 194 ALA A C 1
ATOM 1449 O O . ALA A 1 194 ? -12.984 -12.333 27.736 1.00 65.31 194 ALA A O 1
ATOM 1450 N N . GLY A 1 195 ? -10.917 -12.502 26.875 1.00 56.81 195 GLY A N 1
ATOM 1451 C CA . GLY A 1 195 ? -10.894 -13.966 26.788 1.00 56.81 195 GLY A CA 1
ATOM 1452 C C . GLY A 1 195 ? -10.547 -14.686 28.096 1.00 56.81 195 GLY A C 1
ATOM 1453 O O . GLY A 1 195 ? -10.692 -15.906 28.177 1.00 56.81 195 GLY A O 1
ATOM 1454 N N . LYS A 1 196 ? -10.101 -13.972 29.141 1.00 53.84 196 LYS A N 1
ATOM 1455 C CA . LYS A 1 196 ? -9.940 -14.586 30.462 1.00 53.84 196 LYS A CA 1
ATOM 1456 C C . LYS A 1 196 ? -11.311 -14.606 31.128 1.00 53.84 196 LYS A C 1
ATOM 1458 O O . LYS A 1 196 ? -11.836 -13.527 31.405 1.00 53.84 196 LYS A O 1
ATOM 1463 N N . PRO A 1 197 ? -11.886 -15.785 31.447 1.00 48.91 197 PRO A N 1
ATOM 1464 C CA . PRO A 1 197 ? -13.027 -15.814 32.338 1.00 48.91 197 PRO A CA 1
ATOM 1465 C C . PRO A 1 197 ? -12.551 -15.115 33.601 1.00 48.91 197 PRO A C 1
ATOM 1467 O O . PRO A 1 197 ? -11.590 -15.552 34.243 1.00 48.91 197 PRO A O 1
ATOM 1470 N N . THR A 1 198 ? -13.177 -13.985 33.920 1.00 53.88 198 THR A N 1
ATOM 1471 C CA . THR A 1 198 ? -13.098 -13.426 35.254 1.00 53.88 198 THR A CA 1
ATOM 1472 C C . THR A 1 198 ? -13.510 -14.579 36.149 1.00 53.88 198 THR A C 1
ATOM 1474 O O . THR A 1 198 ? -14.682 -14.953 36.208 1.00 53.88 198 THR A O 1
ATOM 1477 N N . LYS A 1 199 ? -12.524 -15.238 36.778 1.00 51.50 199 LYS A N 1
ATOM 1478 C CA . LYS A 1 199 ? -12.771 -16.080 37.936 1.00 51.50 199 LYS A CA 1
ATOM 1479 C C . LYS A 1 199 ? -13.531 -15.139 38.845 1.00 51.50 199 LYS A C 1
ATOM 1481 O O . LYS A 1 199 ? -12.936 -14.248 39.445 1.00 51.50 199 LYS A O 1
ATOM 1486 N N . ARG A 1 200 ? -14.858 -15.286 38.855 1.00 47.75 200 ARG A N 1
ATOM 1487 C CA . ARG A 1 200 ? -15.722 -14.836 39.926 1.00 47.75 200 ARG A CA 1
ATOM 1488 C C . ARG A 1 200 ? -15.085 -15.469 41.146 1.00 47.75 200 ARG A C 1
ATOM 1490 O O . ARG A 1 200 ? -15.351 -16.622 41.467 1.00 47.75 200 ARG A O 1
ATOM 1497 N N . SER A 1 201 ? -14.170 -14.739 41.771 1.00 45.31 201 SER A N 1
ATOM 1498 C CA . SER A 1 201 ? -13.865 -14.904 43.167 1.00 45.31 201 SER A CA 1
ATOM 1499 C C . SER A 1 201 ? -15.209 -14.658 43.819 1.00 45.31 201 SER A C 1
ATOM 1501 O O . SER A 1 201 ? -15.623 -13.514 44.009 1.00 45.31 201 SER A O 1
ATOM 1503 N N . SER A 1 202 ? -15.952 -15.743 44.025 1.00 50.88 202 SER A N 1
ATOM 1504 C CA . SER A 1 202 ? -17.008 -15.793 45.006 1.00 50.88 202 SER A CA 1
ATOM 1505 C C . SER A 1 202 ? -16.338 -15.326 46.281 1.00 50.88 202 SER A C 1
ATOM 1507 O O . SER A 1 202 ? -15.592 -16.065 46.925 1.00 50.88 202 SER A O 1
ATOM 1509 N N . SER A 1 203 ? -16.515 -14.045 46.567 1.00 45.34 203 SER A N 1
ATOM 1510 C CA . SER A 1 203 ? -16.305 -13.471 47.867 1.00 45.34 203 SER A CA 1
ATOM 1511 C C . SER A 1 203 ? -17.137 -14.322 48.815 1.00 45.34 203 SER A C 1
ATOM 1513 O O . SER A 1 203 ? -18.342 -14.142 48.966 1.00 45.34 203 SER A O 1
ATOM 1515 N N . SER A 1 204 ? -16.477 -15.295 49.444 1.00 44.06 204 SER A N 1
ATOM 1516 C CA . SER A 1 204 ? -16.922 -15.937 50.673 1.00 44.06 204 SER A CA 1
ATOM 1517 C C . SER A 1 204 ? -16.838 -14.887 51.782 1.00 44.06 204 SER A C 1
ATOM 1519 O O . SER A 1 204 ? -16.043 -14.970 52.714 1.00 44.06 204 SER A O 1
ATOM 1521 N N . ALA A 1 205 ? -17.632 -13.832 51.629 1.00 44.94 205 ALA A N 1
ATOM 1522 C CA . ALA A 1 205 ? -17.920 -12.869 52.656 1.00 44.94 205 ALA A CA 1
ATOM 1523 C C . ALA A 1 205 ? -19.159 -13.368 53.400 1.00 44.94 205 ALA A C 1
ATOM 1525 O O . ALA A 1 205 ? -20.215 -13.545 52.798 1.00 44.94 205 ALA A O 1
ATOM 1526 N N . ARG A 1 206 ? -19.010 -13.489 54.728 1.00 44.50 206 ARG A N 1
ATOM 1527 C CA . ARG A 1 206 ? -20.068 -13.632 55.749 1.00 44.50 206 ARG A CA 1
ATOM 1528 C C . ARG A 1 206 ? -20.737 -15.020 55.794 1.00 44.50 206 ARG A C 1
ATOM 1530 O O . ARG A 1 206 ? -21.399 -15.439 54.866 1.00 44.50 206 ARG A O 1
ATOM 1537 N N . ARG A 1 207 ? -20.712 -15.748 56.915 1.00 46.41 207 ARG A N 1
ATOM 1538 C CA . ARG A 1 207 ? -21.240 -15.315 58.218 1.00 46.41 207 ARG A CA 1
ATOM 1539 C C . ARG A 1 207 ? -20.870 -16.343 59.296 1.00 46.41 207 ARG A C 1
ATOM 1541 O O . ARG A 1 207 ? -20.953 -17.545 59.067 1.00 46.41 207 ARG A O 1
ATOM 1548 N N . LYS A 1 208 ? -20.522 -15.843 60.483 1.00 46.50 208 LYS A N 1
ATOM 1549 C CA . LYS A 1 208 ? -20.409 -16.603 61.733 1.00 46.50 208 LYS A CA 1
ATOM 1550 C C . LYS A 1 208 ? -21.635 -17.514 61.915 1.00 46.50 208 LYS A C 1
ATOM 1552 O O . LYS A 1 208 ? -22.765 -17.040 61.811 1.00 46.50 208 LYS A O 1
ATOM 1557 N N . LYS A 1 209 ? -21.398 -18.795 62.215 1.00 40.38 209 LYS A N 1
ATOM 1558 C CA . LYS A 1 209 ? -22.410 -19.740 62.707 1.00 40.38 209 LYS A CA 1
ATOM 1559 C C . LYS A 1 209 ? -22.938 -19.238 64.055 1.00 40.38 209 LYS A C 1
ATOM 1561 O O . LYS A 1 209 ? -22.300 -19.444 65.080 1.00 40.38 209 LYS A O 1
ATOM 1566 N N . VAL A 1 210 ? -24.097 -18.589 64.049 1.00 48.59 210 VAL A N 1
ATOM 1567 C CA . VAL A 1 210 ? -24.955 -18.466 65.233 1.00 48.59 210 VAL A CA 1
ATOM 1568 C C . VAL A 1 210 ? -25.991 -19.580 65.110 1.00 48.59 210 VAL A C 1
ATOM 1570 O O . VAL A 1 210 ? -26.710 -19.640 64.114 1.00 48.59 210 VAL A O 1
ATOM 1573 N N . LYS A 1 211 ? -25.999 -20.512 66.069 1.00 47.22 211 LYS A N 1
ATOM 1574 C CA . LYS A 1 211 ? -26.994 -21.592 66.167 1.00 47.22 211 LYS A CA 1
ATOM 1575 C C . LYS A 1 211 ? -28.393 -20.980 66.363 1.00 47.22 211 LYS A C 1
ATOM 1577 O O . LYS A 1 211 ? -28.549 -20.224 67.320 1.00 47.22 211 LYS A O 1
ATOM 1582 N N . PRO A 1 212 ? -29.406 -21.311 65.545 1.00 50.69 212 PRO A N 1
ATOM 1583 C CA . PRO A 1 212 ? -30.796 -21.097 65.930 1.00 50.69 212 PRO A CA 1
ATOM 1584 C C . PRO A 1 212 ? -31.289 -22.253 66.833 1.00 50.69 212 PRO A C 1
ATOM 1586 O O . PRO A 1 212 ? -30.838 -23.390 66.655 1.00 50.69 212 PRO A O 1
ATOM 1589 N N . PRO A 1 213 ? -32.177 -21.989 67.812 1.00 52.59 213 PRO A N 1
ATOM 1590 C CA . PRO A 1 213 ? -32.790 -23.019 68.654 1.00 52.59 213 PRO A CA 1
ATOM 1591 C C . PRO A 1 213 ? -33.837 -23.842 67.872 1.00 52.59 213 PRO A C 1
ATOM 1593 O O . PRO A 1 213 ? -34.300 -23.395 66.818 1.00 52.59 213 PRO A O 1
ATOM 1596 N N . PRO A 1 214 ? -34.211 -25.045 68.352 1.00 48.75 214 PRO A N 1
ATOM 1597 C CA . PRO A 1 214 ? -35.087 -25.950 67.619 1.00 48.75 214 PRO A CA 1
ATOM 1598 C C . PRO A 1 214 ? -36.546 -25.491 67.736 1.00 48.75 214 PRO A C 1
ATOM 1600 O O . PRO A 1 214 ? -37.055 -25.279 68.834 1.00 48.75 214 PRO A O 1
ATOM 1603 N N . GLY A 1 215 ? -37.224 -25.353 66.598 1.00 43.03 215 GLY A N 1
ATOM 1604 C CA . GLY A 1 215 ? -38.649 -25.033 66.512 1.00 43.03 215 GLY A CA 1
ATOM 1605 C C . GLY A 1 215 ? -39.275 -25.676 65.267 1.00 43.03 215 GLY A C 1
ATOM 1606 O O . GLY A 1 215 ? -38.560 -25.909 64.291 1.00 43.03 215 GLY A O 1
ATOM 1607 N N . PRO A 1 216 ? -40.567 -26.045 65.312 1.00 45.50 216 PRO A N 1
ATOM 1608 C CA . PRO A 1 216 ? -41.075 -27.233 64.637 1.00 45.50 216 PRO A CA 1
ATOM 1609 C C . PRO A 1 216 ? -41.494 -27.022 63.175 1.00 45.50 216 PRO A C 1
ATOM 1611 O O . PRO A 1 216 ? -41.908 -25.948 62.748 1.00 45.50 216 PRO A O 1
ATOM 1614 N N . ASN A 1 217 ? -41.400 -28.132 62.444 1.00 49.34 217 ASN A N 1
ATOM 1615 C CA . ASN A 1 217 ? -41.788 -28.388 61.060 1.00 49.34 217 ASN A CA 1
ATOM 1616 C C . ASN A 1 217 ? -43.051 -27.649 60.576 1.00 49.34 217 ASN A C 1
ATOM 1618 O O . ASN A 1 217 ? -44.159 -27.964 61.006 1.00 49.34 217 ASN A O 1
ATOM 1622 N N . PHE A 1 218 ? -42.896 -26.799 59.556 1.00 43.06 218 PHE A N 1
ATOM 1623 C CA . PHE A 1 218 ? -43.990 -26.424 58.657 1.00 43.06 218 PHE A CA 1
ATOM 1624 C C . PHE A 1 218 ? -43.771 -27.064 57.288 1.00 43.06 218 PHE A C 1
ATOM 1626 O O . PHE A 1 218 ? -42.834 -26.746 56.555 1.00 43.06 218 PHE A O 1
ATOM 1633 N N . SER A 1 219 ? -44.646 -28.015 56.980 1.00 49.41 219 SER A N 1
ATOM 1634 C CA . SER A 1 219 ? -44.703 -28.754 55.731 1.00 49.41 219 SER A CA 1
ATOM 1635 C C . SER A 1 219 ? -44.980 -27.833 54.543 1.00 49.41 219 SER A C 1
ATOM 1637 O O . SER A 1 219 ? -45.827 -26.937 54.562 1.00 49.41 219 SER A O 1
ATOM 1639 N N . THR A 1 220 ? -44.233 -28.079 53.475 1.00 44.09 220 THR A N 1
ATOM 1640 C CA . THR A 1 220 ? -44.296 -27.382 52.198 1.00 44.09 220 THR A CA 1
ATOM 1641 C C . THR A 1 220 ? -45.635 -27.634 51.505 1.00 44.09 220 THR A C 1
ATOM 1643 O O . THR A 1 220 ? -45.954 -28.724 51.027 1.00 44.09 220 THR A O 1
ATOM 1646 N N . ARG A 1 221 ? -46.443 -26.574 51.449 1.00 47.03 221 ARG A N 1
ATOM 1647 C CA . ARG A 1 221 ? -47.710 -26.497 50.721 1.00 47.03 221 ARG A CA 1
ATOM 1648 C C . ARG A 1 221 ? -47.431 -26.617 49.214 1.00 47.03 221 ARG A C 1
ATOM 1650 O O . ARG A 1 221 ? -46.708 -25.803 48.643 1.00 47.03 221 ARG A O 1
ATOM 1657 N N . LYS A 1 222 ? -47.992 -27.656 48.584 1.00 46.12 222 LYS A N 1
ATOM 1658 C CA . LYS A 1 222 ? -47.899 -27.948 47.143 1.00 46.12 222 LYS A CA 1
ATOM 1659 C C . LYS A 1 222 ? -48.381 -26.754 46.307 1.00 46.12 222 LYS A C 1
ATOM 1661 O O . LYS A 1 222 ? -49.554 -26.396 46.361 1.00 46.12 222 LYS A O 1
ATOM 1666 N N . TRP A 1 223 ? -47.491 -26.191 45.496 1.00 39.66 223 TRP A N 1
ATOM 1667 C CA . TRP A 1 223 ? -47.835 -25.267 44.416 1.00 39.66 223 TRP A CA 1
ATOM 1668 C C . TRP A 1 223 ? -48.443 -26.038 43.234 1.00 39.66 223 TRP A C 1
ATOM 1670 O O . TRP A 1 223 ? -47.855 -26.999 42.742 1.00 39.66 223 TRP A O 1
ATOM 1680 N N . ARG A 1 224 ? -49.611 -25.599 42.754 1.00 50.84 224 ARG A N 1
ATOM 1681 C CA . ARG A 1 224 ? -50.178 -25.955 41.444 1.00 50.84 224 ARG A CA 1
ATOM 1682 C C . ARG A 1 224 ? -50.524 -24.662 40.705 1.00 50.84 224 ARG A C 1
ATOM 1684 O O . ARG A 1 224 ? -51.367 -23.924 41.206 1.00 50.84 224 ARG A O 1
ATOM 1691 N N . PRO A 1 225 ? -49.992 -24.428 39.497 1.00 44.88 225 PRO A N 1
ATOM 1692 C CA . PRO A 1 225 ? -50.608 -23.507 38.560 1.00 44.88 225 PRO A CA 1
ATOM 1693 C C . PRO A 1 225 ? -51.042 -24.285 37.317 1.00 44.88 225 PRO A C 1
ATOM 1695 O O . PRO A 1 225 ? -50.258 -24.573 36.419 1.00 44.88 225 PRO A O 1
ATOM 1698 N N . GLY A 1 226 ? -52.321 -24.643 37.278 1.00 45.09 226 GLY A N 1
ATOM 1699 C CA . GLY A 1 226 ? -52.997 -25.080 36.068 1.00 45.09 226 GLY A CA 1
ATOM 1700 C C . GLY A 1 226 ? -54.335 -24.370 36.001 1.00 45.09 226 GLY A C 1
ATOM 1701 O O . GLY A 1 226 ? -55.223 -24.678 36.791 1.00 45.09 226 GLY A O 1
ATOM 1702 N N . GLY A 1 227 ? -54.486 -23.419 35.079 1.00 39.31 227 GLY A N 1
ATOM 1703 C CA . GLY A 1 227 ? -55.800 -22.849 34.816 1.00 39.31 227 GLY A CA 1
ATOM 1704 C C . GLY A 1 227 ? -55.825 -21.524 34.068 1.00 39.31 227 GLY A C 1
ATOM 1705 O O . GLY A 1 227 ? -55.900 -20.488 34.710 1.00 39.31 227 GLY A O 1
ATOM 1706 N N . ARG A 1 228 ? -55.988 -21.626 32.736 1.00 44.56 228 ARG A N 1
ATOM 1707 C CA . ARG A 1 228 ? -56.804 -20.732 31.875 1.00 44.56 228 ARG A CA 1
ATOM 1708 C C . ARG A 1 228 ? -56.199 -19.331 31.607 1.00 44.56 228 ARG A C 1
ATOM 1710 O O . ARG A 1 228 ? -55.706 -18.684 32.504 1.00 44.56 228 ARG A O 1
ATOM 1717 N N . ARG A 1 229 ? -56.210 -18.758 30.397 1.00 51.06 229 ARG A N 1
ATOM 1718 C CA . ARG A 1 229 ? -57.046 -18.933 29.195 1.00 51.06 229 ARG A CA 1
ATOM 1719 C C . ARG A 1 229 ? -56.271 -18.464 27.953 1.00 51.06 229 ARG A C 1
ATOM 1721 O O . ARG A 1 229 ? -55.563 -17.466 27.990 1.00 51.06 229 ARG A O 1
ATOM 1728 N N . ARG A 1 230 ? -56.514 -19.160 26.843 1.00 47.97 230 ARG A N 1
ATOM 1729 C CA . ARG A 1 230 ? -56.251 -18.723 25.467 1.00 47.97 230 ARG A CA 1
ATOM 1730 C C . ARG A 1 230 ? -57.073 -17.475 25.117 1.00 47.97 230 ARG A C 1
ATOM 1732 O O . ARG A 1 230 ? -58.249 -17.419 25.474 1.00 47.97 230 ARG A O 1
ATOM 1739 N N . ARG A 1 231 ? -56.505 -16.593 24.291 1.00 48.16 231 ARG A N 1
ATOM 1740 C CA . ARG A 1 231 ? -57.226 -15.876 23.223 1.00 48.16 231 ARG A CA 1
ATOM 1741 C C . ARG A 1 231 ? -56.254 -15.492 22.097 1.00 48.16 231 ARG A C 1
ATOM 1743 O O . ARG A 1 231 ? -55.420 -14.621 22.310 1.00 48.16 231 ARG A O 1
ATOM 1750 N N . PRO A 1 232 ? -56.375 -16.104 20.911 1.00 53.53 232 PRO A N 1
ATOM 1751 C CA . PRO A 1 232 ? -56.031 -15.482 19.644 1.00 53.53 232 PRO A CA 1
ATOM 1752 C C . PRO A 1 232 ? -57.329 -15.090 18.923 1.00 53.53 232 PRO A C 1
ATOM 1754 O O . PRO A 1 232 ? -58.205 -15.925 18.718 1.00 53.53 232 PRO A O 1
ATOM 1757 N N . LEU A 1 233 ? -57.466 -13.819 18.567 1.00 49.16 233 LEU A N 1
ATOM 1758 C CA . LEU A 1 233 ? -58.500 -13.283 17.676 1.00 49.16 233 LEU A CA 1
ATOM 1759 C C . LEU A 1 233 ? -57.860 -12.071 16.990 1.00 49.16 233 LEU A C 1
ATOM 1761 O O . LEU A 1 233 ? -57.328 -11.234 17.708 1.00 49.16 233 LEU A O 1
ATOM 1765 N N . VAL A 1 234 ? -57.868 -11.828 15.684 1.00 54.22 234 VAL A N 1
ATOM 1766 C CA . VAL A 1 234 ? -58.154 -12.526 14.414 1.00 54.22 234 VAL A CA 1
ATOM 1767 C C . VAL A 1 234 ? -57.740 -11.476 13.346 1.00 54.22 234 VAL A C 1
ATOM 1769 O O . VAL A 1 234 ? -57.796 -10.280 13.645 1.00 54.22 234 VAL A O 1
ATOM 1772 N N . PRO A 1 235 ? -57.306 -11.853 12.131 1.00 58.78 235 PRO A N 1
ATOM 1773 C CA . PRO A 1 235 ? -57.015 -10.904 11.051 1.00 58.78 235 PRO A CA 1
ATOM 1774 C C . PRO A 1 235 ? -58.311 -10.374 10.415 1.00 58.78 235 PRO A C 1
ATOM 1776 O O . PRO A 1 235 ? -59.310 -11.090 10.375 1.00 58.78 235 PRO A O 1
ATOM 1779 N N . ARG A 1 236 ? -58.295 -9.167 9.835 1.00 46.53 236 ARG A N 1
ATOM 1780 C CA . ARG A 1 236 ? -59.352 -8.745 8.903 1.00 46.53 236 ARG A CA 1
ATOM 1781 C C . ARG A 1 236 ? -58.758 -8.101 7.651 1.00 46.53 236 ARG A C 1
ATOM 1783 O O . ARG A 1 236 ? -58.155 -7.037 7.703 1.00 46.53 236 ARG A O 1
ATOM 1790 N N . ARG A 1 237 ? -58.926 -8.838 6.556 1.00 50.72 237 ARG A N 1
ATOM 1791 C CA . ARG A 1 237 ? -58.861 -8.435 5.150 1.00 50.72 237 ARG A CA 1
ATOM 1792 C C . ARG A 1 237 ? -60.225 -7.838 4.776 1.00 50.72 237 ARG A C 1
ATOM 1794 O O . ARG A 1 237 ? -61.218 -8.400 5.228 1.00 50.72 237 ARG A O 1
ATOM 1801 N N . THR A 1 238 ? -60.232 -6.797 3.954 1.00 48.66 238 THR A N 1
ATOM 1802 C CA . THR A 1 238 ? -61.208 -6.445 2.893 1.00 48.66 238 THR A CA 1
ATOM 1803 C C . THR A 1 238 ? -60.571 -5.243 2.184 1.00 48.66 238 THR A C 1
ATOM 1805 O O . THR A 1 238 ? -60.223 -4.283 2.864 1.00 48.66 238 THR A O 1
ATOM 1808 N N . GLU A 1 239 ? -60.034 -5.411 0.977 1.00 52.09 239 GLU A N 1
ATOM 1809 C CA . GLU A 1 239 ? -60.745 -5.377 -0.318 1.00 52.09 239 GLU A CA 1
ATOM 1810 C C . GLU A 1 239 ? -61.017 -3.942 -0.785 1.00 52.09 239 GLU A C 1
ATOM 1812 O O . GLU A 1 239 ? -61.571 -3.148 -0.035 1.00 52.09 239 GLU A O 1
ATOM 1817 N N . ASP A 1 240 ? -60.538 -3.695 -2.009 1.00 47.91 240 ASP A N 1
ATOM 1818 C CA . ASP A 1 240 ? -61.038 -2.825 -3.075 1.00 47.91 240 ASP A CA 1
ATOM 1819 C C . ASP A 1 240 ? -61.435 -1.379 -2.764 1.00 47.91 240 ASP A C 1
ATOM 1821 O O . ASP A 1 240 ? -62.361 -1.115 -2.012 1.00 47.91 240 ASP A O 1
ATOM 1825 N N . GLU A 1 241 ? -60.804 -0.442 -3.479 1.00 42.88 241 GLU A N 1
ATOM 1826 C CA . GLU A 1 241 ? -61.525 0.385 -4.458 1.00 42.88 241 GLU A CA 1
ATOM 1827 C C . GLU A 1 241 ? -60.539 1.174 -5.343 1.00 42.88 241 GLU A C 1
ATOM 1829 O O . GLU A 1 241 ? -59.730 1.955 -4.846 1.00 42.88 241 GLU A O 1
ATOM 1834 N N . THR A 1 242 ? -60.657 0.908 -6.653 1.00 50.44 242 THR A N 1
ATOM 1835 C CA . THR A 1 242 ? -60.387 1.760 -7.838 1.00 50.44 242 THR A CA 1
ATOM 1836 C C . THR A 1 242 ? -59.024 2.414 -8.042 1.00 50.44 242 THR A C 1
ATOM 1838 O O . THR A 1 242 ? -58.689 3.377 -7.320 1.00 50.44 242 THR A O 1
#